Protein AF-A0A4D5RAY5-F1 (afdb_monomer)

pLDDT: mean 82.87, std 21.72, range [28.58, 97.75]

InterPro domains:
  IPR009071 High mobility group box domain [PF00505] (51-118)
  IPR009071 High mobility group box domain [PF00505] (156-219)
  IPR009071 High mobility group box domain [PS50118] (51-119)
  IPR009071 High mobility group box domain [PS50118] (156-220)
  IPR009071 High mobility group box domain [SM00398] (50-120)
  IPR009071 High mobility group box domain [SM00398] (155-221)
  IPR036910 High mobility group box domain superfamily [G3DSA:1.10.30.10] (45-153)
  IPR036910 High mobility group box domain superfamily [G3DSA:1.10.30.10] (154-234)
  IPR036910 High mobility group box domain superfamily [SSF47095] (46-131)
  IPR036910 High mobility group box domain superfamily [SSF47095] (142-233)
  IPR050342 High Mobility Group Box (HMGB) [PTHR48112] (46-145)

Radius of gyration: 29.14 Å; Cα contacts (8 Å, |Δi|>4): 117; chains: 1; bounding box: 87×64×69 Å

Organism: Ixodes scapularis (NCBI:txid6945)

Structure (mmCIF, N/CA/C/O backbone):
data_AF-A0A4D5RAY5-F1
#
_entry.id   AF-A0A4D5RAY5-F1
#
loop_
_atom_site.group_PDB
_atom_site.id
_atom_site.type_symbol
_atom_site.label_atom_id
_atom_site.label_alt_id
_atom_site.label_comp_id
_atom_site.label_asym_id
_atom_site.label_entity_id
_atom_site.label_seq_id
_atom_site.pdbx_PDB_ins_code
_atom_site.Cartn_x
_atom_site.Cartn_y
_atom_site.Cartn_z
_atom_site.occupancy
_atom_site.B_iso_or_equiv
_atom_site.auth_seq_id
_atom_site.auth_comp_id
_atom_site.auth_asym_id
_atom_site.auth_atom_id
_atom_site.pdbx_PDB_model_num
ATOM 1 N N . THR A 1 1 ? -55.628 39.304 -14.469 1.00 37.47 1 THR A N 1
ATOM 2 C CA . THR A 1 1 ? -54.483 39.919 -13.762 1.00 37.47 1 THR A CA 1
ATOM 3 C C . THR A 1 1 ? -53.664 38.794 -13.145 1.00 37.47 1 THR A C 1
ATOM 5 O O . THR A 1 1 ? -54.090 38.207 -12.173 1.00 37.47 1 THR A O 1
ATOM 8 N N . PHE A 1 2 ? -52.708 38.195 -13.851 1.00 29.94 2 PHE A N 1
ATOM 9 C CA . PHE A 1 2 ? -51.335 38.642 -14.134 1.00 29.94 2 PHE A CA 1
ATOM 10 C C . PHE A 1 2 ? -50.362 37.741 -13.349 1.00 29.94 2 PHE A C 1
ATOM 12 O O . PHE A 1 2 ? -50.456 37.687 -12.128 1.00 29.94 2 PHE A O 1
ATOM 19 N N . ARG A 1 3 ? -49.417 37.123 -14.081 1.00 30.86 3 ARG A N 1
ATOM 20 C CA . ARG A 1 3 ? -48.220 36.372 -13.629 1.00 30.86 3 ARG A CA 1
ATOM 21 C C . ARG A 1 3 ? -48.468 35.013 -12.939 1.00 30.86 3 ARG A C 1
ATOM 23 O O . ARG A 1 3 ? -49.422 34.857 -12.205 1.00 30.86 3 ARG A O 1
ATOM 30 N N . SER A 1 4 ? -47.663 33.967 -13.144 1.00 35.88 4 SER A N 1
ATOM 31 C CA . SER A 1 4 ? -46.266 33.909 -13.602 1.00 35.88 4 SER A CA 1
ATOM 32 C C . SER A 1 4 ? -45.887 32.528 -14.170 1.00 35.88 4 SER A C 1
ATOM 34 O O . SER A 1 4 ? -46.054 31.513 -13.503 1.00 35.88 4 SER A O 1
ATOM 36 N N . GLU A 1 5 ? -45.321 32.546 -15.378 1.00 34.22 5 GLU A N 1
ATOM 37 C CA . GLU A 1 5 ? -44.078 31.868 -15.791 1.00 34.22 5 GLU A CA 1
ATOM 38 C C . GLU A 1 5 ? -43.843 30.405 -15.366 1.00 34.22 5 GLU A C 1
ATOM 40 O O . GLU A 1 5 ? -43.299 30.103 -14.305 1.00 34.22 5 GLU A O 1
ATOM 45 N N . GLN A 1 6 ? -44.106 29.489 -16.305 1.00 37.34 6 GLN A N 1
ATOM 46 C CA . GLN A 1 6 ? -43.423 28.199 -16.360 1.00 37.34 6 GLN A CA 1
ATOM 47 C C . GLN A 1 6 ? -41.998 28.404 -16.889 1.00 37.34 6 GLN A C 1
ATOM 49 O O . GLN A 1 6 ? -41.805 28.809 -18.033 1.00 37.34 6 GLN A O 1
ATOM 54 N N . THR A 1 7 ? -40.992 28.089 -16.074 1.00 40.16 7 THR A N 1
ATOM 55 C CA . THR A 1 7 ? -39.600 27.963 -16.528 1.00 40.16 7 THR A CA 1
ATOM 56 C C . THR A 1 7 ? -39.099 26.547 -16.258 1.00 40.16 7 THR A C 1
ATOM 58 O O . THR A 1 7 ? -38.846 26.135 -15.127 1.00 40.16 7 THR A O 1
ATOM 61 N N . ALA A 1 8 ? -38.970 25.775 -17.337 1.00 35.16 8 ALA A N 1
ATOM 62 C CA . ALA A 1 8 ? -38.329 24.470 -17.342 1.00 35.16 8 ALA A CA 1
ATOM 63 C C . ALA A 1 8 ? -36.817 24.644 -17.119 1.00 35.16 8 ALA A C 1
ATOM 65 O O . ALA A 1 8 ? -36.106 25.210 -17.952 1.00 35.16 8 ALA A O 1
ATOM 66 N N . ARG A 1 9 ? -36.305 24.163 -15.980 1.00 33.84 9 ARG A N 1
ATOM 67 C CA . ARG A 1 9 ? -34.862 24.119 -15.702 1.00 33.84 9 ARG A CA 1
ATOM 68 C C . ARG A 1 9 ? -34.206 23.011 -16.523 1.00 33.84 9 ARG A C 1
ATOM 70 O O . ARG A 1 9 ? -34.253 21.838 -16.166 1.00 33.84 9 ARG A O 1
ATOM 77 N N . LEU A 1 10 ? -33.549 23.420 -17.604 1.00 34.91 10 LEU A N 1
ATOM 78 C CA . LEU A 1 10 ? -32.578 22.619 -18.342 1.00 34.91 10 LEU A CA 1
ATOM 79 C C . LEU A 1 10 ? -31.388 22.253 -17.442 1.00 34.91 10 LEU A C 1
ATOM 81 O O . LEU A 1 10 ? -30.729 23.106 -16.847 1.00 34.91 10 LEU A O 1
ATOM 85 N N . PHE A 1 11 ? -31.105 20.956 -17.384 1.00 32.78 11 PHE A N 1
ATOM 86 C CA . PHE A 1 11 ? -29.975 20.351 -16.691 1.00 32.78 11 PHE A CA 1
ATOM 87 C C . PHE A 1 11 ? -28.674 20.674 -17.452 1.00 32.78 11 PHE A C 1
ATOM 89 O O . PHE A 1 11 ? -28.285 19.957 -18.371 1.00 32.78 11 PHE A O 1
ATOM 96 N N . ARG A 1 12 ? -27.979 21.764 -17.100 1.00 34.75 12 ARG A N 1
ATOM 97 C CA . ARG A 1 12 ? -26.597 22.006 -17.556 1.00 34.75 12 ARG A CA 1
ATOM 98 C C . ARG A 1 12 ? -25.614 21.495 -16.507 1.00 34.75 12 ARG A C 1
AT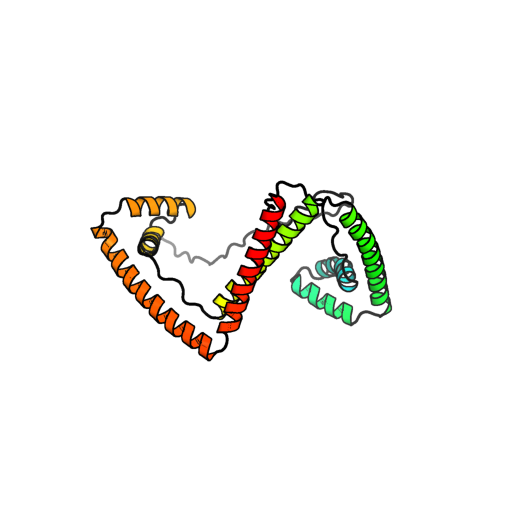OM 100 O O . ARG A 1 12 ? -25.434 22.105 -15.457 1.00 34.75 12 ARG A O 1
ATOM 107 N N . ARG A 1 13 ? -24.946 20.378 -16.809 1.00 33.72 13 ARG A N 1
ATOM 108 C CA . ARG A 1 13 ? -23.715 19.965 -16.123 1.00 33.72 13 ARG A CA 1
ATOM 109 C C . ARG A 1 13 ? -22.608 20.946 -16.513 1.00 33.72 13 ARG A C 1
ATOM 111 O O . ARG A 1 13 ? -22.088 20.882 -17.621 1.00 33.72 13 ARG A O 1
ATOM 118 N N . GLY A 1 14 ? -22.301 21.873 -15.610 1.00 29.45 14 GLY A N 1
ATOM 119 C CA . GLY A 1 14 ? -21.159 22.773 -15.717 1.00 29.45 14 GLY A CA 1
ATOM 120 C C . GLY A 1 14 ? -19.851 21.990 -15.641 1.00 29.45 14 GLY A C 1
ATOM 121 O O . GLY A 1 14 ? -19.573 21.292 -14.669 1.00 29.45 14 GLY A O 1
ATOM 122 N N . THR A 1 15 ? -19.085 22.092 -16.715 1.00 36.06 15 THR A N 1
ATOM 123 C CA . THR A 1 15 ? -17.718 21.621 -16.907 1.00 36.06 15 THR A CA 1
ATOM 124 C C . THR A 1 15 ? -16.755 22.333 -15.957 1.00 36.06 15 THR A C 1
ATOM 126 O O . THR A 1 15 ? -16.690 23.560 -15.957 1.00 36.06 15 THR A O 1
ATOM 129 N N . ASN A 1 16 ? -15.968 21.575 -15.187 1.00 35.66 16 ASN A N 1
ATOM 130 C CA . ASN A 1 16 ? -14.802 22.116 -14.485 1.00 35.66 16 ASN A CA 1
ATOM 131 C C . ASN A 1 16 ? -13.708 22.480 -15.510 1.00 35.66 16 ASN A C 1
ATOM 133 O O . ASN A 1 16 ? -13.334 21.612 -16.306 1.00 35.66 16 ASN A O 1
ATOM 137 N N . PRO A 1 17 ? -13.159 23.707 -15.493 1.00 37.50 17 PRO A N 1
ATOM 138 C CA . PRO A 1 17 ? -12.043 24.082 -16.348 1.00 37.50 17 PRO A CA 1
ATOM 139 C C . PRO A 1 17 ? -10.753 23.452 -15.808 1.00 37.50 17 PRO A C 1
ATOM 141 O O . PRO A 1 17 ? -10.221 23.856 -14.776 1.00 37.50 17 PRO A O 1
ATOM 144 N N . PHE A 1 18 ? -10.249 22.434 -16.505 1.00 32.62 18 PHE A N 1
ATOM 145 C CA . PHE A 1 18 ? -8.881 21.965 -16.311 1.00 32.62 18 PHE A CA 1
ATOM 146 C C . PHE A 1 18 ? -7.928 23.059 -16.793 1.00 32.62 18 PHE A C 1
ATOM 148 O O . PHE A 1 18 ? -7.834 23.340 -17.987 1.00 32.62 18 PHE A O 1
ATOM 155 N N . THR A 1 19 ? -7.230 23.675 -15.844 1.00 34.69 19 THR A N 1
ATOM 156 C CA . THR A 1 19 ? -6.107 24.577 -16.083 1.00 34.69 19 THR A CA 1
ATOM 157 C C . THR A 1 19 ? -5.106 23.927 -17.035 1.00 34.69 19 THR A C 1
ATOM 159 O O . THR A 1 19 ? -4.557 22.858 -16.761 1.00 34.69 19 THR A O 1
ATOM 162 N N . VAL A 1 20 ? -4.877 24.593 -18.161 1.00 32.53 20 VAL A N 1
ATOM 163 C CA . VAL A 1 20 ? -3.888 24.233 -19.173 1.00 32.53 20 VAL A CA 1
ATOM 164 C C . VAL A 1 20 ? -2.502 24.482 -18.579 1.00 32.53 20 VAL A C 1
ATOM 166 O O . VAL A 1 20 ? -2.100 25.624 -18.386 1.00 32.53 20 VAL A O 1
ATOM 169 N N . ILE A 1 21 ? -1.765 23.418 -18.255 1.00 33.34 21 ILE A N 1
ATOM 170 C CA . ILE A 1 21 ? -0.329 23.523 -17.983 1.00 33.34 21 ILE A CA 1
ATOM 171 C C . ILE A 1 21 ? 0.371 23.465 -19.338 1.00 33.34 21 ILE A C 1
ATOM 173 O O . ILE A 1 21 ? 0.578 22.396 -19.911 1.00 33.34 21 ILE A O 1
ATOM 177 N N . THR A 1 22 ? 0.709 24.634 -19.869 1.00 35.69 22 THR A N 1
ATOM 178 C CA . THR A 1 22 ? 1.640 24.772 -20.985 1.00 35.69 22 THR A CA 1
ATOM 179 C C . THR A 1 22 ? 3.042 24.417 -20.491 1.00 35.69 22 THR A C 1
ATOM 181 O O . THR A 1 22 ? 3.625 25.154 -19.698 1.00 35.69 22 THR A O 1
ATOM 184 N N . CYS A 1 23 ? 3.612 23.308 -20.957 1.00 28.97 23 CYS A N 1
ATOM 185 C CA . CYS A 1 23 ? 5.053 23.084 -20.851 1.00 28.97 23 CYS A CA 1
ATOM 186 C C . CYS A 1 23 ? 5.691 23.410 -22.200 1.00 28.97 23 CYS A C 1
ATOM 188 O O . CYS A 1 23 ? 5.768 22.561 -23.088 1.00 28.97 23 CYS A O 1
ATOM 190 N N . SER A 1 24 ? 6.122 24.667 -22.321 1.00 28.58 24 SER A N 1
ATOM 191 C CA . SER A 1 24 ? 7.185 25.066 -23.238 1.00 28.58 24 SER A CA 1
ATOM 192 C C . SER A 1 24 ? 8.466 24.338 -22.830 1.00 28.58 24 SER A C 1
ATOM 194 O O . SER A 1 24 ? 8.779 24.239 -21.641 1.00 28.58 24 SER A O 1
ATOM 196 N N . VAL A 1 25 ? 9.158 23.765 -23.808 1.00 36.56 25 VAL A N 1
ATOM 197 C CA . VAL A 1 25 ? 10.448 23.103 -23.620 1.00 36.56 25 VAL A CA 1
ATOM 198 C C . VAL A 1 25 ? 11.518 24.172 -23.771 1.00 36.56 25 VAL A C 1
ATOM 200 O O . VAL A 1 25 ? 11.577 24.805 -24.818 1.00 36.56 25 VAL A O 1
ATOM 203 N N . ASN A 1 26 ? 12.368 24.333 -22.760 1.00 29.92 26 ASN A N 1
ATOM 204 C CA . ASN A 1 26 ? 13.721 24.815 -22.983 1.00 29.92 26 ASN A CA 1
ATOM 205 C C . ASN A 1 26 ? 14.696 23.967 -22.166 1.00 29.92 26 ASN A C 1
ATOM 207 O O . ASN A 1 26 ? 14.467 23.692 -20.986 1.00 29.92 26 ASN A O 1
ATOM 211 N N . ASP A 1 27 ? 15.733 23.515 -22.863 1.00 41.75 27 ASP A N 1
ATOM 212 C CA . ASP A 1 27 ? 16.885 22.788 -22.353 1.00 41.75 27 ASP A CA 1
ATOM 213 C C . ASP A 1 27 ? 17.712 23.644 -21.381 1.00 41.75 27 ASP A C 1
ATOM 215 O O . ASP A 1 27 ? 17.745 24.869 -21.483 1.00 41.75 27 ASP A O 1
ATOM 219 N N . SER A 1 28 ? 18.452 22.958 -20.502 1.00 35.19 28 SER A N 1
ATOM 220 C CA . SER A 1 28 ? 19.398 23.482 -19.493 1.00 35.19 28 SER A CA 1
ATOM 221 C C . SER A 1 28 ? 18.803 23.815 -18.119 1.00 35.19 28 SER A C 1
ATOM 223 O O . SER A 1 28 ? 18.610 24.972 -17.769 1.00 35.19 28 SER A O 1
ATOM 225 N N . ALA A 1 29 ? 18.595 22.789 -17.287 1.00 29.69 29 ALA A N 1
ATOM 226 C CA . ALA A 1 29 ? 18.655 22.926 -15.827 1.00 29.69 29 ALA A CA 1
ATOM 227 C C . ALA A 1 29 ? 18.807 21.547 -15.170 1.00 29.69 29 ALA A C 1
ATOM 229 O O . ALA A 1 29 ? 17.840 20.814 -14.954 1.00 29.69 29 ALA A O 1
ATOM 230 N N . HIS A 1 30 ? 20.042 21.198 -14.820 1.00 43.09 30 HIS A N 1
ATOM 231 C CA . HIS A 1 30 ? 20.314 20.213 -13.784 1.00 43.09 30 HIS A CA 1
ATOM 232 C C . HIS A 1 30 ? 20.017 20.861 -12.425 1.00 43.09 30 HIS A C 1
ATOM 234 O O . HIS A 1 30 ? 20.943 21.233 -11.727 1.00 43.09 30 HIS A O 1
ATOM 240 N N . GLU A 1 31 ? 18.742 21.056 -12.075 1.00 38.47 31 GLU A N 1
ATOM 241 C CA . GLU A 1 31 ? 18.267 21.245 -10.696 1.00 38.47 31 GLU A CA 1
ATOM 242 C C . GLU A 1 31 ? 16.742 21.430 -10.670 1.00 38.47 31 GLU A C 1
ATOM 244 O O . GLU A 1 31 ? 16.157 22.104 -11.512 1.00 38.47 31 GLU A O 1
ATOM 249 N N . ASN A 1 32 ? 16.094 20.844 -9.661 1.00 40.75 32 ASN A N 1
ATOM 250 C CA . ASN A 1 32 ? 14.695 21.084 -9.281 1.00 40.75 32 ASN A CA 1
ATOM 251 C C . ASN A 1 32 ? 13.586 20.427 -10.126 1.00 40.75 32 ASN A C 1
ATOM 253 O O . ASN A 1 32 ? 12.543 21.018 -10.408 1.00 40.75 32 ASN A O 1
ATOM 257 N N . ALA A 1 33 ? 13.707 19.119 -10.370 1.00 34.84 33 ALA A N 1
ATOM 258 C CA . ALA A 1 33 ? 12.510 18.286 -10.492 1.00 34.84 33 ALA A CA 1
ATOM 259 C C . ALA A 1 33 ? 11.800 18.232 -9.125 1.00 34.84 33 ALA A C 1
ATOM 261 O O . ALA A 1 33 ? 12.337 17.667 -8.171 1.00 34.84 33 ALA A O 1
ATOM 262 N N . ARG A 1 34 ? 10.594 18.811 -9.020 1.00 32.91 34 ARG A N 1
ATOM 263 C CA . ARG A 1 34 ? 9.750 18.709 -7.814 1.00 32.91 34 ARG A CA 1
ATOM 264 C C . ARG A 1 34 ? 9.604 17.227 -7.435 1.00 32.91 34 ARG A C 1
ATOM 266 O O . ARG A 1 34 ? 9.061 16.464 -8.240 1.00 32.91 34 ARG A O 1
ATOM 273 N N . PRO A 1 35 ? 10.074 16.783 -6.255 1.00 34.72 35 PRO A N 1
ATOM 274 C CA . PRO A 1 35 ? 9.949 15.387 -5.881 1.00 34.72 35 PRO A CA 1
ATOM 275 C C . PRO A 1 35 ? 8.463 15.057 -5.738 1.00 34.72 35 PRO A C 1
ATOM 277 O O . PRO A 1 35 ? 7.743 15.679 -4.958 1.00 34.72 35 PRO A O 1
ATOM 280 N N . PHE A 1 36 ? 8.000 14.078 -6.514 1.00 31.00 36 PHE A N 1
ATOM 281 C CA . PHE A 1 36 ? 6.706 13.430 -6.326 1.00 31.00 36 PHE A CA 1
ATOM 282 C C . PHE A 1 36 ? 6.619 13.013 -4.864 1.00 31.00 36 PHE A C 1
ATOM 284 O O . PHE A 1 36 ? 7.381 12.128 -4.509 1.00 31.00 36 PHE A O 1
ATOM 291 N N . ALA A 1 37 ? 5.789 13.680 -4.049 1.00 37.12 37 ALA A N 1
ATOM 292 C CA . ALA A 1 37 ? 5.779 13.651 -2.581 1.00 37.12 37 ALA A CA 1
ATOM 293 C C . ALA A 1 37 ? 6.314 12.342 -1.964 1.00 37.12 37 ALA A C 1
ATOM 295 O O . ALA A 1 37 ? 5.566 11.464 -1.527 1.00 37.12 37 ALA A O 1
ATOM 296 N N . THR A 1 38 ? 7.639 12.199 -1.926 1.00 43.22 38 THR A N 1
ATOM 297 C CA . THR A 1 38 ? 8.308 11.108 -1.245 1.00 43.22 38 THR A CA 1
ATOM 298 C C . THR A 1 38 ? 8.340 11.579 0.181 1.00 43.22 38 THR A C 1
ATOM 300 O O . THR A 1 38 ? 9.123 12.457 0.532 1.00 43.22 38 THR A O 1
ATOM 303 N N . GLN A 1 39 ? 7.368 11.077 0.938 1.00 49.47 39 GLN A N 1
ATOM 304 C CA . GLN A 1 39 ? 7.240 11.188 2.380 1.00 49.47 39 GLN A CA 1
ATOM 305 C C . GLN A 1 39 ? 8.583 11.536 3.031 1.00 49.47 39 GLN A C 1
ATOM 307 O O . GLN A 1 39 ? 9.521 10.743 2.961 1.00 49.47 39 GLN A O 1
ATOM 312 N N . LYS A 1 40 ? 8.650 12.752 3.587 1.00 40.34 40 LYS A N 1
ATOM 313 C CA . LYS A 1 40 ? 9.820 13.330 4.249 1.00 40.34 40 LYS A CA 1
ATOM 314 C C . LYS A 1 40 ? 10.391 12.283 5.198 1.00 40.34 40 LYS A C 1
ATOM 316 O O . LYS A 1 40 ? 9.724 11.871 6.149 1.00 40.34 40 LYS A O 1
ATOM 321 N N . VAL A 1 41 ? 11.572 11.789 4.862 1.00 49.19 41 VAL A N 1
ATOM 322 C CA . VAL A 1 41 ? 12.282 10.827 5.684 1.00 49.19 41 VAL A CA 1
ATOM 323 C C . VAL A 1 41 ? 12.595 11.508 7.015 1.00 49.19 41 VAL A C 1
ATOM 325 O O . VAL A 1 41 ? 13.156 12.599 7.036 1.00 49.19 41 VAL A O 1
ATOM 328 N N . ARG A 1 42 ? 12.184 10.883 8.120 1.00 52.44 42 ARG A N 1
ATOM 329 C CA . ARG A 1 42 ? 12.554 11.283 9.483 1.00 52.44 42 ARG A CA 1
ATOM 330 C C . ARG A 1 42 ? 13.941 10.724 9.818 1.00 52.44 42 ARG A C 1
ATOM 332 O O . ARG A 1 42 ? 14.060 9.918 10.727 1.00 52.44 42 ARG A O 1
ATOM 339 N N . SER A 1 43 ? 14.955 11.065 9.031 1.00 58.78 43 SER A N 1
ATOM 340 C CA . SER A 1 43 ? 16.345 10.797 9.394 1.00 58.78 43 SER A CA 1
ATOM 341 C C . SER A 1 43 ? 17.043 12.137 9.502 1.00 58.78 43 SER A C 1
ATOM 343 O O . SER A 1 43 ? 17.079 12.887 8.528 1.00 58.78 43 SER A O 1
ATOM 345 N N . ASP A 1 44 ? 17.598 12.428 10.673 1.00 65.06 44 ASP A N 1
ATOM 346 C CA . ASP A 1 44 ? 18.346 13.666 10.923 1.00 65.06 44 ASP A CA 1
ATOM 347 C C . ASP A 1 44 ? 19.673 13.708 10.135 1.00 65.06 44 ASP A C 1
ATOM 349 O O . ASP A 1 44 ? 20.337 14.735 10.044 1.00 65.06 44 ASP A O 1
ATOM 353 N N . ILE A 1 45 ? 20.034 12.587 9.503 1.00 77.19 45 ILE A N 1
ATOM 354 C CA . ILE A 1 45 ? 21.209 12.419 8.653 1.00 77.19 45 ILE A CA 1
ATOM 355 C C . ILE A 1 45 ? 20.860 12.796 7.209 1.00 77.19 45 ILE A C 1
ATOM 357 O O . ILE A 1 45 ? 19.972 12.198 6.592 1.00 77.19 45 ILE A O 1
ATOM 361 N N . ALA A 1 46 ? 21.606 13.747 6.643 1.00 81.88 46 ALA A N 1
ATOM 362 C CA . ALA A 1 46 ? 21.529 14.076 5.225 1.00 81.88 46 ALA A CA 1
ATOM 363 C C . ALA A 1 46 ? 22.061 12.907 4.375 1.00 81.88 46 ALA A C 1
ATOM 365 O O . ALA A 1 46 ? 23.229 12.517 4.469 1.00 81.88 46 ALA A O 1
ATOM 366 N N . LEU A 1 47 ? 21.188 12.342 3.539 1.00 83.31 47 LEU A N 1
ATOM 367 C CA . LEU A 1 47 ? 21.519 11.227 2.655 1.00 83.31 47 LEU A CA 1
ATOM 368 C C . LEU A 1 47 ? 21.837 11.733 1.243 1.00 83.31 47 LEU A C 1
ATOM 370 O O . LEU A 1 47 ? 21.007 12.436 0.658 1.00 83.31 47 LEU A O 1
ATOM 374 N N . PRO A 1 48 ? 22.990 11.359 0.656 1.00 85.00 48 PRO A N 1
ATOM 375 C CA . PRO A 1 48 ? 23.294 11.708 -0.723 1.00 85.00 48 PRO A CA 1
ATOM 376 C C . PRO A 1 48 ? 22.317 10.999 -1.666 1.00 85.00 48 PRO A C 1
ATOM 378 O O . PRO A 1 48 ? 21.933 9.845 -1.435 1.00 85.00 48 PRO A O 1
ATOM 381 N N . SER A 1 49 ? 21.933 11.675 -2.750 1.00 86.38 49 SER A N 1
ATOM 382 C CA . SER A 1 49 ? 21.029 11.119 -3.756 1.00 86.38 49 SER A CA 1
ATOM 383 C C . SER A 1 49 ? 21.611 9.834 -4.349 1.00 86.38 49 SER A C 1
ATOM 385 O O . SER A 1 49 ? 22.726 9.808 -4.865 1.00 86.38 49 SER A O 1
ATOM 387 N N . ALA A 1 50 ? 20.853 8.742 -4.239 1.00 88.38 50 ALA A N 1
ATOM 388 C CA . ALA A 1 50 ? 21.246 7.468 -4.820 1.00 88.38 50 ALA A CA 1
ATOM 389 C C . ALA A 1 50 ? 21.097 7.511 -6.350 1.00 88.38 50 ALA A C 1
ATOM 391 O O . ALA A 1 50 ? 20.067 8.005 -6.836 1.00 88.38 50 ALA A O 1
ATOM 392 N N . PRO A 1 51 ? 22.061 6.955 -7.110 1.00 91.50 51 PRO A N 1
ATOM 393 C CA . PRO A 1 51 ? 21.943 6.870 -8.556 1.00 91.50 51 PRO A CA 1
ATOM 394 C C . PRO A 1 51 ? 20.723 6.018 -8.923 1.00 91.50 51 PRO A C 1
ATOM 396 O O . PRO A 1 51 ? 20.407 5.011 -8.274 1.00 91.50 51 PRO A O 1
ATOM 399 N N . LYS A 1 52 ? 19.991 6.438 -9.956 1.00 91.06 52 LYS A N 1
ATOM 400 C CA . LYS A 1 52 ? 18.781 5.743 -10.412 1.00 91.06 52 LYS A CA 1
ATOM 401 C C . LYS A 1 52 ? 19.154 4.695 -11.448 1.00 91.06 52 LYS A C 1
ATOM 403 O O . LYS A 1 52 ? 19.963 4.952 -12.328 1.00 91.06 52 LYS A O 1
ATOM 408 N N . ARG A 1 53 ? 18.498 3.534 -11.378 1.00 90.88 53 ARG A N 1
ATOM 409 C CA . ARG A 1 53 ? 18.643 2.502 -12.410 1.00 90.88 53 ARG A CA 1
ATOM 410 C C . ARG A 1 53 ? 18.275 3.083 -13.786 1.00 90.88 53 ARG A C 1
ATOM 412 O O . ARG A 1 53 ? 17.219 3.718 -13.881 1.00 90.88 53 ARG A O 1
ATOM 419 N N . PRO A 1 54 ? 19.097 2.863 -14.825 1.00 94.31 54 PRO A N 1
ATOM 420 C CA . PRO A 1 54 ? 18.823 3.375 -16.156 1.00 94.31 54 PRO A CA 1
ATOM 421 C C . PRO A 1 54 ? 17.631 2.645 -16.795 1.00 94.31 54 PRO A C 1
ATOM 423 O O . PRO A 1 54 ? 17.285 1.534 -16.379 1.00 94.31 54 PRO A O 1
ATOM 426 N N . PRO A 1 55 ? 16.972 3.262 -17.790 1.00 94.12 55 PRO A N 1
ATOM 427 C CA . PRO A 1 55 ? 15.841 2.648 -18.473 1.00 94.12 55 PRO A CA 1
ATOM 428 C C . PRO A 1 55 ? 16.307 1.492 -19.362 1.00 94.12 55 PRO A C 1
ATOM 430 O O . PRO A 1 55 ? 17.388 1.559 -19.944 1.00 94.12 55 PRO A O 1
ATOM 433 N N . SER A 1 56 ? 15.473 0.460 -19.505 1.00 95.19 56 SER A N 1
ATOM 434 C CA . SER A 1 56 ? 15.723 -0.619 -20.468 1.00 95.19 56 SER A CA 1
ATOM 435 C C . SER A 1 56 ? 15.539 -0.141 -21.913 1.00 95.19 56 SER A C 1
ATOM 437 O O . SER A 1 56 ? 14.880 0.875 -22.145 1.00 95.19 56 SER A O 1
ATOM 439 N N . GLY A 1 57 ? 16.046 -0.900 -22.892 1.00 94.38 57 GLY A N 1
ATOM 440 C CA . GLY A 1 57 ? 15.936 -0.569 -24.323 1.00 94.38 57 GLY A CA 1
ATOM 441 C C . GLY A 1 57 ? 14.510 -0.224 -24.770 1.00 94.38 57 GLY A C 1
ATOM 442 O O . GLY A 1 57 ? 14.282 0.816 -25.383 1.00 94.38 57 GLY A O 1
ATOM 443 N N . TYR A 1 58 ? 13.521 -1.014 -24.350 1.00 93.38 58 TYR A N 1
ATOM 444 C CA . TYR A 1 58 ? 12.109 -0.716 -24.610 1.00 93.38 58 TYR A CA 1
ATOM 445 C C . TYR A 1 58 ? 11.638 0.607 -23.979 1.00 93.38 58 TYR A C 1
ATOM 447 O O . TYR A 1 58 ? 10.934 1.389 -24.614 1.00 93.38 58 TYR A O 1
ATOM 455 N N . ILE A 1 59 ? 12.028 0.897 -22.732 1.00 94.88 59 ILE A N 1
ATOM 456 C CA . ILE A 1 59 ? 11.645 2.150 -22.062 1.00 94.88 59 ILE A CA 1
ATOM 457 C C . ILE A 1 59 ? 12.315 3.355 -22.737 1.00 94.88 59 ILE A C 1
ATOM 459 O O . ILE A 1 59 ? 11.712 4.423 -22.810 1.00 94.88 59 ILE A O 1
ATOM 463 N N . LEU A 1 60 ? 13.534 3.195 -23.256 1.00 94.88 60 LEU A N 1
ATOM 464 C CA . LEU A 1 60 ? 14.205 4.220 -24.056 1.00 94.88 60 LEU A CA 1
ATOM 465 C C . LEU A 1 60 ? 13.424 4.518 -25.337 1.00 94.88 60 LEU A C 1
ATOM 467 O O . LEU A 1 60 ? 13.089 5.674 -25.583 1.00 94.88 60 LEU A O 1
ATOM 471 N N . PHE A 1 61 ? 13.032 3.478 -26.074 1.00 94.81 61 PHE A N 1
ATOM 472 C CA . PHE A 1 61 ? 12.162 3.615 -27.241 1.00 94.81 61 PHE A CA 1
ATOM 473 C C . PHE A 1 61 ? 10.834 4.305 -26.898 1.00 94.81 61 PHE A C 1
ATOM 475 O O . PHE A 1 61 ? 10.408 5.224 -27.601 1.00 94.81 61 PHE A O 1
ATOM 482 N N . LEU A 1 62 ? 10.188 3.916 -25.791 1.00 94.50 62 LEU A N 1
ATOM 483 C CA . LEU A 1 62 ? 8.968 4.573 -25.321 1.00 94.50 62 LEU A CA 1
ATOM 484 C C . LEU A 1 62 ? 9.191 6.054 -25.024 1.00 94.50 62 LEU A C 1
ATOM 486 O O . LEU A 1 62 ? 8.358 6.874 -25.391 1.00 94.50 62 LEU A O 1
ATOM 490 N N . ASN A 1 63 ? 10.281 6.416 -24.352 1.00 92.94 63 ASN A N 1
ATOM 491 C CA . ASN A 1 63 ? 10.547 7.807 -23.992 1.00 92.94 63 ASN A CA 1
ATOM 492 C C . ASN A 1 63 ? 10.721 8.698 -25.230 1.00 92.94 63 ASN A C 1
ATOM 494 O O . ASN A 1 63 ? 10.202 9.819 -25.237 1.00 92.94 63 ASN A O 1
ATOM 498 N N . ASP A 1 64 ? 11.373 8.181 -26.271 1.00 92.50 64 ASP A N 1
ATOM 499 C CA . ASP A 1 64 ? 11.592 8.894 -27.531 1.00 92.50 64 ASP A CA 1
ATOM 500 C C . ASP A 1 64 ? 10.287 9.049 -28.326 1.00 92.50 64 ASP A C 1
ATOM 502 O O . ASP A 1 64 ? 9.952 10.128 -28.815 1.00 92.50 64 ASP A O 1
ATOM 506 N N . THR A 1 65 ? 9.507 7.971 -28.430 1.00 91.62 65 THR A N 1
ATOM 507 C CA . THR A 1 65 ? 8.346 7.907 -29.333 1.00 91.62 65 THR A CA 1
ATOM 508 C C . THR A 1 65 ? 7.041 8.387 -28.706 1.00 91.62 65 THR A C 1
ATOM 510 O O . THR A 1 65 ? 6.157 8.885 -29.411 1.00 91.62 65 THR A O 1
ATOM 513 N N . ARG A 1 66 ? 6.899 8.301 -27.379 1.00 91.50 66 ARG A N 1
ATOM 514 C CA . ARG A 1 66 ? 5.651 8.626 -26.672 1.00 91.50 66 ARG A CA 1
ATOM 515 C C . ARG A 1 66 ? 5.189 10.050 -26.912 1.00 91.50 66 ARG A C 1
ATOM 517 O O . ARG A 1 66 ? 4.002 10.254 -27.149 1.00 91.50 66 ARG A O 1
ATOM 524 N N . LYS A 1 67 ? 6.097 11.029 -26.879 1.00 90.62 67 LYS A N 1
ATOM 525 C CA . LYS A 1 67 ? 5.736 12.439 -27.107 1.00 90.62 67 LYS A CA 1
ATOM 526 C C . LYS A 1 67 ? 5.161 12.643 -28.510 1.00 90.62 67 LYS A C 1
ATOM 528 O O . LYS A 1 67 ? 4.169 13.349 -28.662 1.00 90.62 67 LYS A O 1
ATOM 533 N N . THR A 1 68 ? 5.741 11.988 -29.511 1.00 91.06 68 THR A N 1
ATOM 534 C CA . THR A 1 68 ? 5.286 12.059 -30.904 1.00 91.06 68 THR A CA 1
ATOM 535 C C . THR A 1 68 ? 3.914 11.413 -31.072 1.00 91.06 68 THR A C 1
ATOM 537 O O . THR A 1 68 ? 3.006 12.042 -31.608 1.00 91.06 68 THR A O 1
ATOM 540 N N . VAL A 1 69 ? 3.713 10.207 -30.531 1.00 88.75 69 VAL A N 1
ATOM 541 C CA . VAL A 1 69 ? 2.425 9.501 -30.647 1.00 88.75 69 VAL A CA 1
ATOM 542 C C . VAL A 1 69 ? 1.315 10.200 -29.859 1.00 88.75 69 VAL A C 1
ATOM 544 O O . VAL A 1 69 ? 0.179 10.233 -30.326 1.00 88.75 69 VAL A O 1
ATOM 547 N N . MET A 1 70 ? 1.628 10.821 -28.715 1.00 90.56 70 MET A N 1
ATOM 548 C CA . MET A 1 70 ? 0.669 11.646 -27.968 1.00 90.56 70 MET A CA 1
ATOM 549 C C . MET A 1 70 ? 0.259 12.907 -28.739 1.00 90.56 70 MET A C 1
ATOM 551 O O . MET A 1 70 ? -0.911 13.271 -28.707 1.00 90.56 70 MET A O 1
ATOM 555 N N . LYS A 1 71 ? 1.187 13.561 -29.453 1.00 90.81 71 LYS A N 1
ATOM 556 C CA . LYS A 1 71 ? 0.863 14.712 -30.317 1.00 90.81 71 LYS A CA 1
ATOM 557 C C . LYS A 1 71 ? 0.007 14.312 -31.517 1.00 90.81 71 LYS A C 1
ATOM 559 O O . LYS A 1 71 ? -0.879 15.062 -31.899 1.00 90.81 71 LYS A O 1
ATOM 564 N N . GLN A 1 72 ? 0.268 13.140 -32.094 1.00 89.69 72 GLN A N 1
ATOM 565 C CA . GLN A 1 72 ? -0.515 12.598 -33.209 1.00 89.69 72 GLN A CA 1
ATOM 566 C C . GLN A 1 72 ? -1.907 12.130 -32.772 1.00 89.69 72 GLN A C 1
ATOM 568 O O . GLN A 1 72 ? -2.838 12.152 -33.567 1.00 89.69 72 GLN A O 1
ATOM 573 N N . ASN A 1 73 ? -2.056 11.727 -31.509 1.00 86.62 73 ASN A N 1
ATOM 574 C CA . ASN A 1 73 ? -3.304 11.207 -30.964 1.00 86.62 73 ASN A CA 1
ATOM 575 C C . ASN A 1 73 ? -3.689 11.936 -29.665 1.00 86.62 73 ASN A C 1
ATOM 577 O O . ASN A 1 73 ? -3.701 11.315 -28.598 1.00 86.62 73 ASN A O 1
ATOM 581 N N . PRO A 1 74 ? -4.023 13.240 -29.724 1.00 89.56 74 PRO A N 1
ATOM 582 C CA . PRO A 1 74 ? -4.331 14.025 -28.528 1.00 89.56 74 PRO A CA 1
ATOM 583 C C . PRO A 1 74 ? -5.628 13.578 -27.832 1.00 89.56 74 PRO A C 1
ATOM 585 O O . PRO A 1 74 ? -5.821 13.868 -26.655 1.00 89.56 74 PRO A O 1
ATOM 588 N N . ALA A 1 75 ? -6.505 12.858 -28.540 1.00 91.69 75 ALA A N 1
ATOM 589 C CA . ALA A 1 75 ? -7.749 12.310 -28.000 1.00 91.69 75 ALA A CA 1
ATOM 590 C C . ALA A 1 75 ? -7.558 10.997 -27.216 1.00 91.69 75 ALA A C 1
ATOM 592 O O . ALA A 1 75 ? -8.415 10.641 -26.405 1.00 91.69 75 ALA A O 1
ATOM 593 N N . LEU A 1 76 ? -6.458 10.267 -27.448 1.00 88.44 76 LEU A N 1
ATOM 594 C CA . LEU A 1 76 ? -6.222 8.973 -26.807 1.00 88.44 76 LEU A CA 1
ATOM 595 C C . LEU A 1 76 ? -5.707 9.142 -25.383 1.00 88.44 76 LEU A C 1
ATOM 597 O O . LEU A 1 76 ? -4.912 10.032 -25.064 1.00 88.44 76 LEU A O 1
ATOM 601 N N . LYS A 1 77 ? -6.101 8.213 -24.510 1.00 93.44 77 LYS A N 1
ATOM 602 C CA . LYS A 1 77 ? -5.574 8.195 -23.145 1.00 93.44 77 LYS A CA 1
ATOM 603 C C . LYS A 1 77 ? -4.100 7.776 -23.170 1.00 93.44 77 LYS A C 1
ATOM 605 O O . LYS A 1 77 ? -3.730 6.873 -23.923 1.00 93.44 77 LYS A O 1
ATOM 610 N N . PRO A 1 78 ? -3.243 8.310 -22.278 1.00 91.12 78 PRO A N 1
ATOM 611 C CA . PRO A 1 78 ? -1.837 7.907 -22.208 1.00 91.12 78 PRO A CA 1
ATOM 612 C C . PRO A 1 78 ? -1.623 6.394 -22.035 1.00 91.12 78 PRO A C 1
ATOM 614 O O . PRO A 1 78 ? -0.590 5.877 -22.447 1.00 91.12 78 PRO A O 1
ATOM 617 N N . THR A 1 79 ? -2.582 5.682 -21.435 1.00 93.44 79 THR A N 1
ATOM 618 C CA . THR A 1 79 ? -2.568 4.217 -21.304 1.00 93.44 79 THR A CA 1
ATOM 619 C C . THR A 1 79 ? -2.722 3.499 -22.642 1.00 93.44 79 THR A C 1
ATOM 621 O O . THR A 1 79 ? -2.084 2.475 -22.850 1.00 93.44 79 THR A O 1
ATOM 624 N N . GLU A 1 80 ? -3.545 4.024 -23.548 1.00 93.81 80 GLU A N 1
ATOM 625 C CA . GLU A 1 80 ? -3.755 3.466 -24.890 1.00 93.81 80 GLU A CA 1
ATOM 626 C C . GLU A 1 80 ? -2.549 3.757 -25.783 1.00 93.81 80 GLU A C 1
ATOM 628 O O . GLU A 1 80 ? -2.080 2.872 -26.488 1.00 93.81 80 GLU A O 1
ATOM 633 N N . VAL A 1 81 ? -1.959 4.950 -25.659 1.00 92.88 81 VAL A N 1
ATOM 634 C CA . VAL A 1 81 ? -0.713 5.301 -26.359 1.00 92.88 81 VAL A CA 1
ATOM 635 C C . VAL A 1 81 ? 0.434 4.354 -25.993 1.00 92.88 81 VAL A C 1
ATOM 637 O O . VAL A 1 81 ? 1.194 3.937 -26.859 1.00 92.88 81 VAL A O 1
ATOM 640 N N . VAL A 1 82 ? 0.574 3.975 -24.720 1.00 93.50 82 VAL A N 1
ATOM 641 C CA . VAL A 1 82 ? 1.616 3.011 -24.322 1.00 93.50 82 VAL A CA 1
ATOM 642 C C . VAL A 1 82 ? 1.335 1.613 -24.885 1.00 93.50 82 VAL A C 1
ATOM 644 O O . VAL A 1 82 ? 2.282 0.925 -25.255 1.00 93.50 82 VAL A O 1
ATOM 647 N N . LYS A 1 83 ? 0.065 1.197 -25.000 1.00 93.38 83 LYS A N 1
ATOM 648 C CA . LYS A 1 83 ? -0.299 -0.090 -25.620 1.00 93.38 83 LYS A CA 1
ATOM 649 C C . LYS A 1 83 ? 0.072 -0.132 -27.103 1.00 93.38 83 LYS A C 1
ATOM 651 O O . LYS A 1 83 ? 0.752 -1.060 -27.522 1.00 93.38 83 LYS A O 1
ATOM 656 N N . THR A 1 84 ? -0.279 0.904 -27.863 1.00 91.62 84 THR A N 1
ATOM 657 C CA . THR A 1 84 ? 0.064 0.971 -29.295 1.00 91.62 84 THR A CA 1
ATOM 658 C C . THR A 1 84 ? 1.575 1.032 -29.519 1.00 91.62 84 THR A C 1
ATOM 660 O O . THR A 1 84 ? 2.092 0.460 -30.473 1.00 91.62 84 THR A O 1
ATOM 663 N N . LEU A 1 85 ? 2.324 1.682 -28.624 1.00 93.69 85 LEU A N 1
ATOM 664 C CA . LEU A 1 85 ? 3.786 1.670 -28.676 1.00 93.69 85 LEU A CA 1
ATOM 665 C C . LEU A 1 85 ? 4.393 0.304 -28.335 1.00 93.69 85 LEU A C 1
ATOM 667 O O . LEU A 1 85 ? 5.422 -0.048 -28.906 1.00 93.69 85 LEU A O 1
ATOM 671 N N . ALA A 1 86 ? 3.773 -0.463 -27.436 1.00 94.56 86 ALA A N 1
ATOM 672 C CA . ALA A 1 86 ? 4.199 -1.830 -27.142 1.00 94.56 86 ALA A CA 1
ATOM 673 C C . ALA A 1 86 ? 4.054 -2.731 -28.378 1.00 94.56 86 ALA A C 1
ATOM 675 O O . ALA A 1 86 ? 4.974 -3.470 -28.719 1.00 94.56 86 ALA A O 1
ATOM 676 N N . GLU A 1 87 ? 2.934 -2.615 -29.094 1.00 94.00 87 GLU A N 1
ATOM 677 C CA . GLU A 1 87 ? 2.702 -3.318 -30.363 1.00 94.00 87 GLU A CA 1
ATOM 678 C C . GLU A 1 87 ? 3.729 -2.905 -31.425 1.00 94.00 87 GLU A C 1
ATOM 680 O O . GLU A 1 87 ? 4.363 -3.765 -32.039 1.00 94.00 87 GLU A O 1
ATOM 685 N N . LYS A 1 88 ? 3.984 -1.596 -31.566 1.00 92.44 88 LYS A N 1
ATOM 686 C CA . LYS A 1 88 ? 5.023 -1.069 -32.466 1.00 92.44 88 LYS A CA 1
ATOM 687 C C . LYS A 1 88 ? 6.417 -1.587 -32.124 1.00 92.44 88 LYS A C 1
ATOM 689 O O . LYS A 1 88 ? 7.182 -1.879 -33.032 1.00 92.44 88 LYS A O 1
ATOM 694 N N . TRP A 1 89 ? 6.754 -1.718 -30.842 1.00 94.88 89 TRP A N 1
ATOM 695 C CA . TRP A 1 89 ? 8.027 -2.304 -30.420 1.00 94.88 89 TRP A CA 1
ATOM 696 C C . TRP A 1 89 ? 8.121 -3.790 -30.773 1.00 94.88 89 TRP A C 1
ATOM 698 O O . TRP A 1 89 ? 9.163 -4.242 -31.239 1.00 94.88 89 TRP A O 1
ATOM 708 N N . ASN A 1 90 ? 7.038 -4.553 -30.605 1.00 93.75 90 ASN A N 1
ATOM 709 C CA . ASN A 1 90 ? 7.018 -5.969 -30.974 1.00 93.75 90 ASN A CA 1
ATOM 710 C C . ASN A 1 90 ? 7.239 -6.155 -32.482 1.00 93.75 90 ASN A C 1
ATOM 712 O O . ASN A 1 90 ? 8.046 -7.003 -32.866 1.00 93.75 90 ASN A O 1
ATOM 716 N N . MET A 1 91 ? 6.613 -5.307 -33.303 1.00 93.31 91 MET A N 1
ATOM 717 C CA . MET A 1 91 ? 6.762 -5.287 -34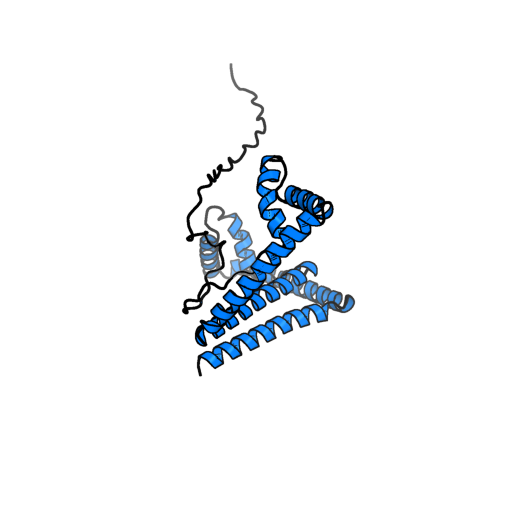.764 1.00 93.31 91 MET A CA 1
ATOM 718 C C . MET A 1 91 ? 8.047 -4.604 -35.257 1.00 93.31 91 MET A C 1
ATOM 720 O O . MET A 1 91 ? 8.340 -4.671 -36.444 1.00 93.31 91 MET A O 1
ATOM 724 N N . ALA A 1 92 ? 8.807 -3.936 -34.384 1.00 92.44 92 ALA A N 1
ATOM 725 C CA . ALA A 1 92 ? 9.997 -3.200 -34.794 1.00 92.44 92 ALA A CA 1
ATOM 726 C C . ALA A 1 92 ? 11.114 -4.131 -35.284 1.00 92.44 92 ALA A C 1
ATOM 728 O O . ALA A 1 92 ? 11.335 -5.214 -34.722 1.00 92.44 92 ALA A O 1
ATOM 729 N N . ASP A 1 93 ? 11.865 -3.637 -36.268 1.00 93.62 93 ASP A N 1
ATOM 730 C CA . ASP A 1 93 ? 13.019 -4.317 -36.846 1.00 93.62 93 ASP A CA 1
ATOM 731 C C . ASP A 1 93 ? 14.094 -4.604 -35.799 1.00 93.62 93 ASP A C 1
ATOM 733 O O . ASP A 1 93 ? 14.329 -3.821 -34.865 1.00 93.62 93 ASP A O 1
ATOM 737 N N . GLU A 1 94 ? 14.836 -5.690 -36.012 1.00 92.88 94 GLU A N 1
ATOM 738 C CA . GLU A 1 94 ? 15.972 -6.049 -35.164 1.00 92.88 94 GLU A CA 1
ATOM 739 C C . GLU A 1 94 ? 17.009 -4.931 -35.058 1.00 92.88 94 GLU A C 1
ATOM 741 O O . GLU A 1 94 ? 17.627 -4.773 -34.012 1.00 92.88 94 GLU A O 1
ATOM 746 N N . ILE A 1 95 ? 17.190 -4.128 -36.109 1.00 94.12 95 ILE A N 1
ATOM 747 C CA . ILE A 1 95 ? 18.145 -3.012 -36.118 1.00 94.12 95 ILE A CA 1
ATOM 748 C C . ILE A 1 95 ? 17.750 -1.965 -35.071 1.00 94.12 95 ILE A C 1
ATOM 750 O O . ILE A 1 95 ? 18.584 -1.498 -34.292 1.00 94.12 95 ILE A O 1
ATOM 754 N N . THR A 1 96 ? 16.458 -1.631 -35.008 1.00 91.44 96 THR A N 1
ATOM 755 C CA . THR A 1 96 ? 15.940 -0.656 -34.046 1.00 91.44 96 THR A CA 1
ATOM 756 C C . THR A 1 96 ? 16.022 -1.225 -32.633 1.00 91.44 96 THR A C 1
ATOM 758 O O . THR A 1 96 ? 16.466 -0.529 -31.718 1.00 91.44 96 THR A O 1
ATOM 761 N N . LYS A 1 97 ? 15.691 -2.508 -32.449 1.00 93.88 97 LYS A N 1
ATOM 762 C CA . LYS A 1 97 ? 15.830 -3.187 -31.154 1.00 93.88 97 LYS A CA 1
ATOM 763 C C . LYS A 1 97 ? 17.284 -3.201 -30.670 1.00 93.88 97 LYS A C 1
ATOM 765 O O . LYS A 1 97 ? 17.557 -2.702 -29.577 1.00 93.88 97 LYS A O 1
ATOM 770 N N . LYS A 1 98 ? 18.225 -3.626 -31.520 1.00 95.69 98 LYS A N 1
ATOM 771 C CA . LYS A 1 98 ? 19.671 -3.670 -31.231 1.00 95.69 98 LYS A CA 1
ATOM 772 C C . LYS A 1 98 ? 20.238 -2.295 -30.870 1.00 95.69 98 LYS A C 1
ATOM 774 O O . LYS A 1 98 ? 21.037 -2.192 -29.935 1.00 95.69 98 LYS A O 1
ATOM 779 N N . LYS A 1 99 ? 19.797 -1.222 -31.544 1.00 95.69 99 LYS A N 1
ATOM 780 C CA . LYS A 1 99 ? 20.176 0.163 -31.202 1.00 95.69 99 LYS A CA 1
ATOM 781 C C . LYS A 1 99 ? 19.837 0.486 -29.744 1.00 95.69 99 LYS A C 1
ATOM 783 O O . LYS A 1 99 ? 20.694 0.944 -28.990 1.00 95.69 99 LYS A O 1
ATOM 788 N N . TYR A 1 100 ? 18.594 0.243 -29.337 1.00 95.88 100 TYR A N 1
ATOM 789 C CA . TYR A 1 100 ? 18.135 0.557 -27.983 1.00 95.88 100 TYR A CA 1
ATOM 790 C C . TYR A 1 100 ? 18.689 -0.392 -26.915 1.00 95.88 100 TYR A C 1
ATOM 792 O O . TYR A 1 100 ? 18.914 0.037 -25.784 1.00 95.88 100 TYR A O 1
ATOM 800 N N . GLU A 1 101 ? 18.944 -1.652 -27.256 1.00 95.44 101 GLU A N 1
ATOM 801 C CA . GLU A 1 101 ? 19.637 -2.605 -26.383 1.00 95.44 101 GLU A CA 1
ATOM 802 C C . GLU A 1 101 ? 21.074 -2.169 -26.101 1.00 95.44 101 GLU A C 1
ATOM 804 O O . GLU A 1 101 ? 21.488 -2.141 -24.942 1.00 95.44 101 GLU A O 1
ATOM 809 N N . THR A 1 102 ? 21.803 -1.740 -27.134 1.00 96.38 102 THR A N 1
ATOM 810 C CA . THR A 1 102 ? 23.178 -1.236 -26.996 1.00 96.38 102 THR A CA 1
ATOM 811 C C . THR A 1 102 ? 23.212 0.006 -26.107 1.00 96.38 102 THR A C 1
ATOM 813 O O . THR A 1 102 ? 23.929 0.021 -25.107 1.00 96.38 102 THR A O 1
ATOM 816 N N . LEU A 1 103 ? 22.336 0.985 -26.368 1.00 95.25 103 LEU A N 1
ATOM 817 C CA . LEU A 1 103 ? 22.190 2.183 -25.529 1.00 95.25 103 LEU A CA 1
ATOM 818 C C . LEU A 1 103 ? 21.802 1.853 -24.079 1.00 95.25 103 LEU A C 1
ATOM 820 O O . LEU A 1 103 ? 22.221 2.527 -23.138 1.00 95.25 103 LEU A O 1
ATOM 824 N N . SER A 1 104 ? 20.958 0.839 -23.876 1.00 96.19 104 SER A N 1
ATOM 825 C CA . SER A 1 104 ? 20.571 0.385 -22.540 1.00 96.19 104 SER A CA 1
ATOM 826 C C . SER A 1 104 ? 21.744 -0.252 -21.800 1.00 96.19 104 SER A C 1
ATOM 828 O O . SER A 1 104 ? 21.874 -0.039 -20.594 1.00 96.19 104 SER A O 1
ATOM 830 N N . ARG A 1 105 ? 22.577 -1.030 -22.500 1.00 96.25 105 ARG A N 1
ATOM 831 C CA . ARG A 1 105 ? 23.768 -1.674 -21.940 1.00 96.25 105 ARG A CA 1
ATOM 832 C C . ARG A 1 105 ? 24.804 -0.636 -21.519 1.00 96.25 105 ARG A C 1
ATOM 834 O O . ARG A 1 105 ? 25.205 -0.642 -20.361 1.00 96.25 105 ARG A O 1
ATOM 841 N N . GLU A 1 106 ? 25.131 0.312 -22.392 1.00 96.25 106 GLU A N 1
ATOM 842 C CA . GLU A 1 106 ? 26.066 1.407 -22.088 1.00 96.25 106 GLU A CA 1
ATOM 843 C C . GLU A 1 106 ? 25.621 2.212 -20.859 1.00 96.25 106 GLU A C 1
ATOM 845 O O . GLU A 1 106 ? 26.401 2.462 -19.938 1.00 96.25 106 GLU A O 1
ATOM 850 N N . ARG A 1 107 ? 24.329 2.563 -20.784 1.00 96.12 107 ARG A N 1
ATOM 851 C CA . ARG A 1 107 ? 23.779 3.258 -19.610 1.00 96.12 107 ARG A CA 1
ATOM 852 C C . ARG A 1 107 ? 23.842 2.407 -18.342 1.00 96.12 107 ARG A C 1
ATOM 854 O O . ARG A 1 107 ? 24.059 2.955 -17.264 1.00 96.12 107 ARG A O 1
ATOM 861 N N . MET A 1 108 ? 23.641 1.093 -18.447 1.00 95.62 108 MET A N 1
ATOM 862 C CA . MET A 1 108 ? 23.747 0.163 -17.318 1.00 95.62 108 MET A CA 1
ATOM 863 C C . MET A 1 108 ? 25.183 0.047 -16.803 1.00 95.62 108 MET A C 1
ATOM 865 O O . MET A 1 108 ? 25.387 0.041 -15.590 1.00 95.62 108 MET A O 1
ATOM 869 N N . GLU A 1 109 ? 26.168 0.015 -17.697 1.00 95.88 109 GLU A N 1
ATOM 870 C CA . GLU A 1 109 ? 27.590 0.016 -17.342 1.00 95.88 109 GLU A CA 1
ATOM 871 C C . GLU A 1 109 ? 28.003 1.329 -16.666 1.00 95.88 109 GLU A C 1
ATOM 873 O O . GLU A 1 109 ? 28.650 1.307 -15.617 1.00 95.88 109 GLU A O 1
ATOM 878 N N . ALA A 1 110 ? 27.570 2.477 -17.202 1.00 95.81 110 ALA A N 1
ATOM 879 C CA . ALA A 1 110 ? 27.795 3.779 -16.572 1.00 95.81 110 ALA A CA 1
ATOM 880 C C . ALA A 1 110 ? 27.172 3.844 -15.165 1.00 95.81 110 ALA A C 1
ATOM 882 O O . ALA A 1 110 ? 27.822 4.264 -14.208 1.00 95.81 110 ALA A O 1
ATOM 883 N N . PHE A 1 111 ? 25.940 3.348 -15.020 1.00 95.88 111 PHE A N 1
ATOM 884 C CA . PHE A 1 111 ? 25.262 3.250 -13.729 1.00 95.88 111 PHE A CA 1
ATOM 885 C C . PHE A 1 111 ? 25.976 2.311 -12.750 1.00 95.88 111 PHE A C 1
ATOM 887 O O . PHE A 1 111 ? 25.998 2.595 -11.555 1.00 95.88 111 PHE A O 1
ATOM 894 N N . ALA A 1 112 ? 26.549 1.198 -13.215 1.00 96.00 112 ALA A N 1
ATOM 895 C CA . ALA A 1 112 ? 27.300 0.286 -12.355 1.00 96.00 112 ALA A CA 1
ATOM 896 C C . ALA A 1 112 ? 28.511 0.995 -11.730 1.00 96.00 112 ALA A C 1
ATOM 898 O O . ALA A 1 112 ? 28.644 0.993 -10.505 1.00 96.00 112 ALA A O 1
ATOM 899 N N . LYS A 1 113 ? 29.296 1.708 -12.550 1.00 95.62 113 LYS A N 1
ATOM 900 C CA . LYS A 1 113 ? 30.434 2.523 -12.090 1.00 95.62 113 LYS A CA 1
ATOM 901 C C . LYS A 1 113 ? 29.994 3.619 -11.111 1.00 95.62 113 LYS A C 1
ATOM 903 O O . LYS A 1 113 ? 30.589 3.785 -10.048 1.00 95.62 113 LYS A O 1
ATOM 908 N N . GLU A 1 114 ? 28.915 4.340 -11.427 1.00 95.25 114 GLU A N 1
ATOM 909 C CA . GLU A 1 114 ? 28.366 5.388 -10.553 1.00 95.25 114 GLU A CA 1
ATOM 910 C C . GLU A 1 114 ? 27.862 4.819 -9.218 1.00 95.25 114 GLU A C 1
ATOM 912 O O . GLU A 1 114 ? 28.075 5.405 -8.155 1.00 95.25 114 GLU A O 1
ATOM 917 N N . LYS A 1 115 ? 27.211 3.654 -9.248 1.00 94.25 115 LYS A N 1
ATOM 918 C CA . LYS A 1 115 ? 26.705 2.975 -8.056 1.00 94.25 115 LYS A CA 1
ATOM 919 C C . LYS A 1 115 ? 27.840 2.510 -7.151 1.00 94.25 115 LYS A C 1
ATOM 921 O O . LYS A 1 115 ? 27.719 2.664 -5.938 1.00 94.25 115 LYS A O 1
ATOM 926 N N . GLU A 1 116 ? 28.916 1.967 -7.710 1.00 94.50 116 GLU A N 1
ATOM 927 C CA . GLU A 1 116 ? 30.106 1.583 -6.947 1.00 94.50 116 GLU A CA 1
ATOM 928 C C . GLU A 1 116 ? 30.729 2.804 -6.266 1.00 94.50 116 GLU A C 1
ATOM 930 O O . GLU A 1 116 ? 30.874 2.815 -5.040 1.00 94.50 116 GLU A O 1
ATOM 935 N N . ALA A 1 117 ? 30.962 3.881 -7.025 1.00 94.31 117 ALA A N 1
ATOM 936 C CA . ALA A 1 117 ? 31.451 5.149 -6.486 1.00 94.31 117 ALA A CA 1
ATOM 937 C C . ALA A 1 117 ? 30.530 5.703 -5.381 1.00 94.31 117 ALA A C 1
ATOM 939 O O . ALA A 1 117 ? 31.001 6.137 -4.327 1.00 94.31 117 ALA A O 1
ATOM 940 N N . TYR A 1 118 ? 29.209 5.627 -5.573 1.00 93.50 118 TYR A N 1
ATOM 941 C CA . TYR A 1 118 ? 28.221 6.014 -4.567 1.00 93.50 118 TYR A CA 1
ATOM 942 C C . TYR A 1 118 ? 28.348 5.177 -3.290 1.00 93.50 118 TYR A C 1
ATOM 944 O O . TYR A 1 118 ? 28.400 5.737 -2.197 1.00 93.50 118 TYR A O 1
ATOM 952 N N . THR A 1 119 ? 28.434 3.849 -3.404 1.00 91.31 119 THR A N 1
ATOM 953 C CA . THR A 1 119 ? 28.542 2.960 -2.236 1.00 91.31 119 THR A CA 1
ATOM 954 C C . THR A 1 119 ? 29.845 3.130 -1.461 1.00 91.31 119 THR A C 1
ATOM 956 O O . THR A 1 119 ? 29.834 2.996 -0.232 1.00 91.31 119 THR A O 1
ATOM 959 N N . SER A 1 120 ? 30.936 3.463 -2.153 1.00 91.94 120 SER A N 1
ATOM 960 C CA . SER A 1 120 ? 32.238 3.750 -1.547 1.00 91.94 120 SER A CA 1
ATOM 961 C C . SER A 1 120 ? 32.266 5.112 -0.851 1.00 91.94 120 SER A C 1
ATOM 963 O O . SER A 1 120 ? 32.893 5.240 0.194 1.00 91.94 120 SER A O 1
ATOM 965 N N . ARG A 1 121 ? 31.533 6.110 -1.367 1.00 93.19 121 ARG A N 1
ATOM 966 C CA . ARG A 1 121 ? 31.423 7.451 -0.764 1.00 93.19 121 ARG A CA 1
ATOM 967 C C . ARG A 1 121 ? 30.595 7.485 0.529 1.00 93.19 121 ARG A C 1
ATOM 969 O O . ARG A 1 121 ? 30.750 8.405 1.324 1.00 93.19 121 ARG A O 1
ATOM 976 N N . LEU A 1 122 ? 29.682 6.533 0.725 1.00 92.00 122 LEU A N 1
ATOM 977 C CA . LEU A 1 122 ? 28.774 6.527 1.875 1.00 92.00 122 LEU A CA 1
ATOM 978 C C . LEU A 1 122 ? 29.502 6.253 3.197 1.00 92.00 122 LEU A C 1
ATOM 980 O O . LEU A 1 122 ? 30.206 5.247 3.331 1.00 92.00 122 LEU A O 1
ATOM 984 N N . THR A 1 123 ? 29.213 7.071 4.210 1.00 92.69 123 THR A N 1
ATOM 985 C CA . THR A 1 123 ? 29.663 6.811 5.583 1.00 92.69 123 THR A CA 1
ATOM 986 C C . THR A 1 123 ? 28.921 5.608 6.185 1.00 92.69 123 THR A C 1
ATOM 988 O O . THR A 1 123 ? 27.802 5.299 5.759 1.00 92.69 123 THR A O 1
ATOM 991 N N . PRO A 1 124 ? 29.489 4.922 7.196 1.00 90.75 124 PRO A N 1
ATOM 992 C CA . PRO A 1 124 ? 28.792 3.846 7.904 1.00 90.75 124 PRO A CA 1
ATOM 993 C C . PRO A 1 124 ? 27.411 4.277 8.423 1.00 90.75 124 PRO A C 1
ATOM 995 O O . PRO A 1 124 ? 26.419 3.600 8.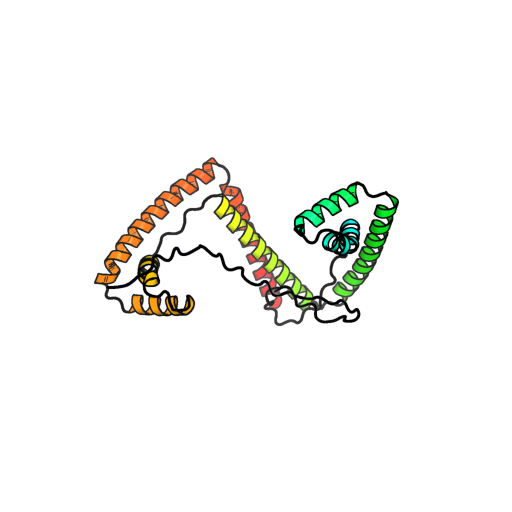165 1.00 90.75 124 PRO A O 1
ATOM 998 N N . GLN A 1 125 ? 27.324 5.472 9.014 1.00 88.88 125 GLN A N 1
ATOM 999 C CA . GLN A 1 125 ? 26.075 6.047 9.517 1.00 88.88 125 GLN A CA 1
ATOM 1000 C C . GLN A 1 125 ? 25.029 6.263 8.403 1.00 88.88 125 GLN A C 1
ATOM 1002 O O . GLN A 1 125 ? 23.843 5.989 8.584 1.00 88.88 125 GLN A O 1
ATOM 1007 N N . GLN A 1 126 ? 25.451 6.709 7.213 1.00 90.25 126 GLN A N 1
ATOM 1008 C CA . GLN A 1 126 ? 24.551 6.848 6.062 1.00 90.25 126 GLN A CA 1
ATOM 1009 C C . GLN A 1 126 ? 24.093 5.487 5.521 1.00 90.25 126 GLN A C 1
ATOM 1011 O O . GLN A 1 126 ? 22.936 5.349 5.119 1.00 90.25 126 GLN A O 1
ATOM 1016 N N . LYS A 1 127 ? 24.967 4.469 5.516 1.00 90.75 127 LYS A N 1
ATOM 1017 C CA . LYS A 1 127 ? 24.602 3.094 5.120 1.00 90.75 127 LYS A CA 1
ATOM 1018 C C . LYS A 1 127 ? 23.542 2.514 6.057 1.00 90.75 127 LYS A C 1
ATOM 1020 O O . LYS A 1 127 ? 22.588 1.898 5.584 1.00 90.75 127 LYS A O 1
ATOM 1025 N N . GLU A 1 128 ? 23.671 2.754 7.356 1.00 88.88 128 GLU A N 1
ATOM 1026 C CA . GLU A 1 128 ? 22.699 2.325 8.364 1.00 88.88 128 GLU A CA 1
ATOM 1027 C C . GLU A 1 128 ? 21.363 3.057 8.229 1.00 88.88 128 GLU A C 1
ATOM 1029 O O . GLU A 1 128 ? 20.318 2.409 8.178 1.00 88.88 128 GLU A O 1
ATOM 1034 N N . ALA A 1 129 ? 21.384 4.380 8.047 1.00 89.25 129 ALA A N 1
ATOM 1035 C CA . ALA A 1 129 ? 20.172 5.150 7.773 1.00 89.25 129 ALA A CA 1
ATOM 1036 C C . ALA A 1 129 ? 19.457 4.658 6.496 1.00 89.25 129 ALA A C 1
ATOM 1038 O O . ALA A 1 129 ? 18.236 4.493 6.483 1.00 89.25 129 ALA A O 1
ATOM 1039 N N . LEU A 1 130 ? 20.193 4.331 5.426 1.00 89.81 130 LEU A N 1
ATOM 1040 C CA . LEU A 1 130 ? 19.616 3.708 4.226 1.00 89.81 130 LEU A CA 1
ATOM 1041 C C . LEU A 1 130 ? 19.018 2.319 4.511 1.00 89.81 130 LEU A C 1
ATOM 1043 O O . LEU A 1 130 ? 17.978 1.969 3.938 1.00 89.81 130 LEU A O 1
ATOM 1047 N N . ALA A 1 131 ? 19.640 1.528 5.389 1.00 90.88 131 ALA A N 1
ATOM 1048 C CA . ALA A 1 131 ? 19.121 0.229 5.809 1.00 90.88 131 ALA A CA 1
ATOM 1049 C C . ALA A 1 131 ? 17.819 0.368 6.618 1.00 90.88 131 ALA A C 1
ATOM 1051 O O . ALA A 1 131 ? 16.857 -0.355 6.339 1.00 90.88 131 ALA A O 1
ATOM 1052 N N . GLU A 1 132 ? 17.735 1.332 7.538 1.00 89.81 132 GLU A N 1
ATOM 1053 C CA . GL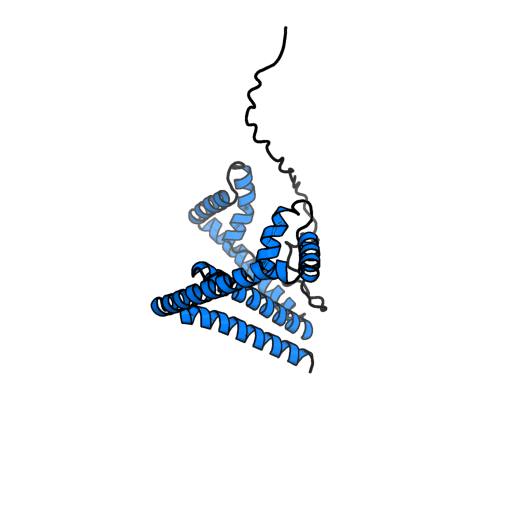U A 1 132 ? 16.510 1.620 8.293 1.00 89.81 132 GLU A CA 1
ATOM 1054 C C . GLU A 1 132 ? 15.365 2.031 7.357 1.00 89.81 132 GLU A C 1
ATOM 1056 O O . GLU A 1 132 ? 14.266 1.476 7.426 1.00 89.81 132 GLU A O 1
ATOM 1061 N N . LEU A 1 133 ? 15.632 2.919 6.393 1.00 89.88 133 LEU A N 1
ATOM 1062 C CA . LEU A 1 133 ? 14.633 3.329 5.400 1.00 89.88 133 LEU A CA 1
ATOM 1063 C C . LEU A 1 133 ? 14.159 2.177 4.523 1.00 89.88 133 LEU A C 1
ATOM 1065 O O . LEU A 1 133 ? 12.984 2.111 4.141 1.00 89.88 133 LEU A O 1
ATOM 1069 N N . SER A 1 134 ? 15.066 1.258 4.199 1.00 91.50 134 SER A N 1
ATOM 1070 C CA . SER A 1 134 ? 14.728 0.028 3.492 1.00 91.50 134 SER A CA 1
ATOM 1071 C C . SER A 1 134 ? 13.771 -0.833 4.321 1.00 91.50 134 SER A C 1
ATOM 1073 O O . SER A 1 134 ? 12.754 -1.292 3.790 1.00 91.50 134 SER A O 1
ATOM 1075 N N . LEU A 1 135 ? 14.025 -1.000 5.625 1.00 92.06 135 LEU A N 1
ATOM 1076 C CA . LEU A 1 135 ? 13.124 -1.720 6.528 1.00 92.06 135 LEU A CA 1
ATOM 1077 C C . LEU A 1 135 ? 11.774 -1.018 6.690 1.00 92.06 135 LEU A C 1
ATOM 1079 O O . LEU A 1 135 ? 10.745 -1.685 6.608 1.00 92.06 135 LEU A O 1
ATOM 1083 N N . ASP A 1 136 ? 11.737 0.306 6.822 1.00 91.31 136 ASP A N 1
ATOM 1084 C CA . ASP A 1 136 ? 10.484 1.067 6.904 1.00 91.31 136 ASP A CA 1
ATOM 1085 C C . ASP A 1 136 ? 9.648 0.930 5.629 1.00 91.31 136 ASP A C 1
ATOM 1087 O O . ASP A 1 136 ? 8.427 0.725 5.678 1.00 91.31 136 ASP A O 1
ATOM 1091 N N . LYS A 1 137 ? 10.302 0.967 4.463 1.00 92.88 137 LYS A N 1
ATOM 1092 C CA . LYS A 1 137 ? 9.647 0.706 3.180 1.00 92.88 137 LYS A CA 1
ATOM 1093 C C . LYS A 1 137 ? 9.099 -0.722 3.124 1.00 92.88 137 LYS A C 1
ATOM 1095 O O . LYS A 1 137 ? 7.942 -0.893 2.728 1.00 92.88 137 LYS A O 1
ATOM 1100 N N . LYS A 1 138 ? 9.879 -1.731 3.537 1.00 94.88 138 LYS A N 1
ATOM 1101 C CA . LYS A 1 138 ? 9.433 -3.137 3.618 1.00 94.88 138 LYS A CA 1
ATOM 1102 C C . LYS A 1 138 ? 8.258 -3.300 4.583 1.00 94.88 138 LYS A C 1
ATOM 1104 O O . LYS A 1 138 ? 7.272 -3.946 4.231 1.00 94.88 138 LYS A O 1
ATOM 1109 N N . LEU A 1 139 ? 8.304 -2.658 5.749 1.00 95.50 139 LEU A N 1
ATOM 1110 C CA . LEU A 1 139 ? 7.238 -2.680 6.749 1.00 95.50 139 LEU A CA 1
ATOM 1111 C C . LEU A 1 139 ? 5.949 -2.073 6.191 1.00 95.50 139 LEU A C 1
ATOM 1113 O O . LEU A 1 139 ? 4.868 -2.631 6.376 1.00 95.50 139 LEU A O 1
ATOM 1117 N N . ARG A 1 140 ? 6.050 -0.945 5.478 1.00 95.75 140 ARG A N 1
ATOM 1118 C CA . ARG A 1 140 ? 4.902 -0.290 4.838 1.00 95.75 140 ARG A CA 1
ATOM 1119 C C . ARG A 1 140 ? 4.269 -1.174 3.765 1.00 95.75 140 ARG A C 1
ATOM 1121 O O . ARG A 1 140 ? 3.048 -1.294 3.736 1.00 95.75 140 ARG A O 1
ATOM 1128 N N . VAL A 1 141 ? 5.081 -1.792 2.905 1.00 96.19 141 VAL A N 1
ATOM 1129 C CA . VAL A 1 141 ? 4.591 -2.710 1.862 1.00 96.19 141 VAL A CA 1
ATOM 1130 C C . VAL A 1 141 ? 3.928 -3.937 2.487 1.00 96.19 141 VAL A C 1
ATOM 1132 O O . VAL A 1 141 ? 2.822 -4.283 2.087 1.00 96.19 141 VAL A O 1
ATOM 1135 N N . SER A 1 142 ? 4.538 -4.543 3.505 1.00 96.44 142 SER A N 1
ATOM 1136 C CA . SER A 1 142 ? 4.001 -5.746 4.163 1.00 96.44 142 SER A CA 1
ATOM 1137 C C . SER A 1 142 ? 2.694 -5.456 4.907 1.00 96.44 142 SER A C 1
ATOM 1139 O O . SER A 1 142 ? 1.717 -6.184 4.753 1.00 96.44 142 SER A O 1
ATOM 1141 N N . LYS A 1 143 ? 2.600 -4.314 5.607 1.00 97.12 143 LYS A N 1
ATOM 1142 C CA . LYS A 1 143 ? 1.335 -3.836 6.197 1.00 97.12 143 LYS A CA 1
ATOM 1143 C C . LYS A 1 143 ? 0.251 -3.605 5.145 1.00 97.12 143 LYS A C 1
ATOM 1145 O O . LYS A 1 143 ? -0.909 -3.923 5.397 1.00 97.12 143 LYS A O 1
ATOM 1150 N N . LYS A 1 144 ? 0.612 -3.047 3.982 1.00 97.38 144 LYS A N 1
ATOM 1151 C CA . LYS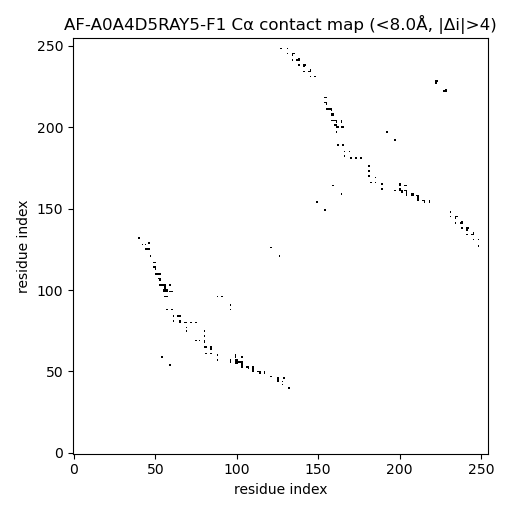 A 1 144 ? -0.328 -2.838 2.874 1.00 97.38 144 LYS A CA 1
ATOM 1152 C C . LYS A 1 144 ? -0.830 -4.175 2.317 1.00 97.38 144 LYS A C 1
ATOM 1154 O O . LYS A 1 144 ? -2.038 -4.320 2.187 1.00 97.38 144 LYS A O 1
ATOM 1159 N N . LYS A 1 145 ? 0.059 -5.150 2.089 1.00 97.25 145 LYS A N 1
ATOM 1160 C CA . LYS A 1 145 ? -0.311 -6.511 1.662 1.00 97.25 145 LYS A CA 1
ATOM 1161 C C . LYS A 1 145 ? -1.265 -7.180 2.652 1.00 97.25 145 LYS A C 1
ATOM 1163 O O . LYS A 1 145 ? -2.304 -7.683 2.242 1.00 97.25 145 LYS A O 1
ATOM 1168 N N . LEU A 1 146 ? -0.963 -7.119 3.953 1.00 96.94 146 LEU A N 1
ATOM 1169 C CA . LEU A 1 146 ? -1.858 -7.641 4.990 1.00 96.94 146 LEU A CA 1
ATOM 1170 C C . LEU A 1 146 ? -3.223 -6.943 4.954 1.00 96.94 146 LEU A C 1
ATOM 1172 O O . LEU A 1 146 ? -4.254 -7.601 5.029 1.00 96.94 146 LEU A O 1
ATOM 1176 N N . HIS A 1 147 ? -3.251 -5.616 4.819 1.00 96.00 147 HIS A N 1
ATOM 1177 C CA . HIS A 1 147 ? -4.505 -4.871 4.733 1.00 96.00 147 HIS A CA 1
ATOM 1178 C C . HIS A 1 147 ? -5.334 -5.243 3.493 1.00 96.00 147 HIS A C 1
ATOM 1180 O O . HIS A 1 147 ? -6.540 -5.445 3.614 1.00 96.00 147 HIS A O 1
ATOM 1186 N N . GLU A 1 148 ? -4.700 -5.351 2.324 1.00 97.12 148 GLU A N 1
ATOM 1187 C CA . GLU A 1 148 ? -5.347 -5.768 1.075 1.00 97.12 148 GLU A CA 1
ATOM 1188 C C . GLU A 1 148 ? -5.893 -7.189 1.187 1.00 97.12 148 GLU A C 1
ATOM 1190 O O . GLU A 1 148 ? -7.056 -7.402 0.853 1.00 97.12 148 GLU A O 1
ATOM 1195 N N . LYS A 1 149 ? -5.123 -8.123 1.762 1.00 95.25 149 LYS A N 1
ATOM 1196 C CA . LYS A 1 149 ? -5.596 -9.492 1.974 1.00 95.25 149 LYS A CA 1
ATOM 1197 C C . LYS A 1 149 ? -6.770 -9.538 2.947 1.00 95.25 149 LYS A C 1
ATOM 1199 O O . LYS A 1 149 ? -7.784 -10.150 2.656 1.00 95.25 149 LYS A O 1
ATOM 1204 N N . LEU A 1 150 ? -6.711 -8.821 4.069 1.00 95.62 150 LEU A N 1
ATOM 1205 C CA . LEU A 1 150 ? -7.846 -8.737 4.999 1.00 95.62 150 LEU A CA 1
ATOM 1206 C C . LEU A 1 150 ? -9.105 -8.126 4.360 1.00 95.62 150 LEU A C 1
ATOM 1208 O O . LEU A 1 150 ? -10.214 -8.460 4.775 1.00 95.62 150 LEU A O 1
ATOM 1212 N N . LYS A 1 151 ? -8.937 -7.229 3.380 1.00 94.88 151 LYS A N 1
ATOM 1213 C CA . LYS A 1 151 ? -10.040 -6.653 2.605 1.00 94.88 151 LYS A CA 1
ATOM 1214 C C . LYS A 1 151 ? -10.605 -7.652 1.595 1.00 94.88 151 LYS A C 1
ATOM 1216 O O . LYS A 1 151 ? -11.817 -7.750 1.497 1.00 94.88 151 LYS A O 1
ATOM 1221 N N . GLU A 1 152 ? -9.748 -8.376 0.878 1.00 94.69 152 GLU A N 1
ATOM 1222 C CA . GLU A 1 152 ? -10.133 -9.460 -0.040 1.00 94.69 152 GLU A CA 1
ATOM 1223 C C . GLU A 1 152 ? -10.918 -10.560 0.685 1.00 94.69 152 GLU A C 1
ATOM 1225 O O . GLU A 1 152 ? -11.866 -11.110 0.145 1.00 94.69 152 GLU A O 1
ATOM 1230 N N . LEU A 1 153 ? -10.557 -10.834 1.941 1.00 93.88 153 LEU A N 1
ATOM 1231 C CA . LEU A 1 153 ? -11.203 -11.839 2.782 1.00 93.88 153 LEU A CA 1
ATOM 1232 C C . LEU A 1 153 ? -12.434 -11.319 3.530 1.00 93.88 153 LEU A C 1
ATOM 1234 O O . LEU A 1 153 ? -12.881 -11.979 4.469 1.00 93.88 153 LEU A O 1
ATOM 1238 N N . ASP A 1 154 ? -12.951 -10.139 3.181 1.00 93.19 154 ASP A N 1
ATOM 1239 C CA . ASP A 1 154 ? -14.128 -9.516 3.796 1.00 93.19 154 ASP A CA 1
ATOM 1240 C C . ASP A 1 154 ? -14.119 -9.581 5.330 1.00 93.19 154 ASP A C 1
ATOM 1242 O O . ASP A 1 154 ? -15.098 -9.982 5.967 1.00 93.19 154 ASP A O 1
ATOM 1246 N N . ARG A 1 155 ? -12.984 -9.227 5.952 1.00 94.44 155 ARG A N 1
ATOM 1247 C CA . ARG A 1 155 ? -12.871 -9.251 7.414 1.00 94.44 155 ARG A CA 1
ATOM 1248 C C . ARG A 1 155 ? -13.986 -8.398 8.052 1.00 94.44 155 ARG A C 1
ATOM 1250 O O . ARG A 1 155 ? -14.088 -7.211 7.715 1.00 94.44 155 ARG A O 1
ATOM 1257 N N . PRO A 1 156 ? -14.745 -8.938 9.029 1.00 96.12 156 PRO A N 1
ATOM 1258 C CA . PRO A 1 156 ? -15.767 -8.187 9.744 1.00 96.12 156 PRO A CA 1
ATOM 1259 C C . PRO A 1 156 ? -15.228 -6.873 10.315 1.00 96.12 156 PRO A C 1
ATOM 1261 O O . PRO A 1 156 ? -14.137 -6.811 10.896 1.00 96.12 156 PRO A O 1
ATOM 1264 N N . LYS A 1 157 ? -15.998 -5.794 10.146 1.00 94.75 157 LYS A N 1
ATOM 1265 C CA . LYS A 1 157 ? -15.639 -4.480 10.694 1.00 94.75 157 LYS A CA 1
ATOM 1266 C C . LYS A 1 157 ? -15.738 -4.522 12.215 1.00 94.75 157 LYS A C 1
ATOM 1268 O O . LYS A 1 157 ? -16.684 -5.080 12.752 1.00 94.75 157 LYS A O 1
ATOM 1273 N N . GLY A 1 158 ? -14.782 -3.888 12.895 1.00 93.69 158 GLY A N 1
ATOM 1274 C CA . GLY A 1 158 ? -14.744 -3.845 14.358 1.00 93.69 158 GLY A CA 1
ATOM 1275 C C . GLY A 1 158 ? -16.028 -3.296 14.988 1.00 93.69 158 GLY A C 1
ATOM 1276 O O . GLY A 1 158 ? -16.699 -2.445 14.398 1.00 93.69 158 GLY A O 1
ATOM 1277 N N . ALA A 1 159 ? -16.328 -3.764 16.203 1.00 96.25 159 ALA A N 1
ATOM 1278 C CA . ALA A 1 159 ? -17.459 -3.286 16.991 1.00 96.25 159 ALA A CA 1
ATOM 1279 C C . ALA A 1 159 ? -17.396 -1.762 17.200 1.00 96.25 159 ALA A C 1
ATOM 1281 O O . ALA A 1 159 ? -16.368 -1.203 17.595 1.00 96.25 159 ALA A O 1
ATOM 1282 N N . ARG A 1 160 ? -18.509 -1.084 16.932 1.00 95.94 160 ARG A N 1
ATOM 1283 C CA . ARG A 1 160 ? -18.709 0.343 17.153 1.00 95.94 160 ARG A CA 1
ATOM 1284 C C . ARG A 1 160 ? -18.818 0.600 18.646 1.00 95.94 160 ARG A C 1
ATOM 1286 O O . ARG A 1 160 ? -19.648 0.020 19.338 1.00 95.94 160 ARG A O 1
ATOM 1293 N N . THR A 1 161 ? -17.993 1.516 19.130 1.00 96.75 161 THR A N 1
ATOM 1294 C CA . THR A 1 161 ? -18.074 1.993 20.509 1.00 96.75 161 THR A CA 1
ATOM 1295 C C . THR A 1 161 ? -19.227 2.982 20.667 1.00 96.75 161 THR A C 1
ATOM 1297 O O . THR A 1 161 ? -19.675 3.594 19.692 1.00 96.75 161 THR A O 1
ATOM 1300 N N . ALA A 1 162 ? -19.673 3.198 21.906 1.00 96.75 162 ALA A N 1
ATOM 1301 C CA . ALA A 1 162 ? -20.748 4.144 22.209 1.00 96.75 162 ALA A CA 1
ATOM 1302 C C . ALA A 1 162 ? -20.442 5.557 21.684 1.00 96.75 162 ALA A C 1
ATOM 1304 O O . ALA A 1 162 ? -21.298 6.200 21.082 1.00 96.75 162 ALA A O 1
ATOM 1305 N N . PHE A 1 163 ? -19.183 5.992 21.791 1.00 95.19 163 PHE A N 1
ATOM 1306 C CA . PHE A 1 163 ? -18.737 7.266 21.230 1.00 95.19 163 PHE A CA 1
ATOM 1307 C C . PHE A 1 163 ? -18.817 7.318 19.694 1.00 95.19 163 PHE A C 1
ATOM 1309 O O . PHE A 1 163 ? -19.178 8.348 19.128 1.00 95.19 163 PHE A O 1
ATOM 1316 N N . VAL A 1 164 ? -18.504 6.228 18.983 1.00 95.12 164 VAL A N 1
ATOM 1317 C CA . VAL A 1 164 ? -18.637 6.181 17.514 1.00 95.12 164 VAL A CA 1
ATOM 1318 C C . VAL A 1 164 ? -20.106 6.293 17.101 1.00 95.12 164 VAL A C 1
ATOM 1320 O O . VAL A 1 164 ? -20.424 7.003 16.149 1.00 95.12 164 VAL A O 1
ATOM 1323 N N . LEU A 1 165 ? -21.005 5.644 17.839 1.00 95.06 165 LEU A N 1
ATOM 1324 C CA . LEU A 1 165 ? -22.447 5.742 17.611 1.00 95.06 165 LEU A CA 1
ATOM 1325 C C . LEU A 1 165 ? -22.949 7.171 17.865 1.00 95.06 165 LEU A C 1
ATOM 1327 O O . LEU A 1 165 ? -23.555 7.764 16.971 1.00 95.06 165 LEU A O 1
ATOM 1331 N N . PHE A 1 166 ? -22.584 7.768 19.003 1.00 94.88 166 PHE A N 1
ATOM 1332 C CA . PHE A 1 166 ? -22.886 9.164 19.333 1.00 94.88 166 PHE A CA 1
ATOM 1333 C C . PHE A 1 166 ? -22.344 10.145 18.285 1.00 94.88 166 PHE A C 1
ATOM 1335 O O . PHE A 1 166 ? -23.089 10.951 17.729 1.00 94.88 166 PHE A O 1
ATOM 1342 N N . SER A 1 167 ? -21.056 10.048 17.951 1.00 93.69 167 SER A N 1
ATOM 1343 C CA . SER A 1 167 ? -20.428 10.922 16.956 1.00 93.69 167 SER A CA 1
ATOM 1344 C C . SER A 1 167 ? -21.053 10.760 15.570 1.00 93.69 167 SER A C 1
ATOM 1346 O O . SER A 1 167 ? -21.157 11.742 14.842 1.00 93.69 167 SER A O 1
ATOM 1348 N N . SER A 1 168 ? -21.525 9.565 15.198 1.00 92.44 168 SER A N 1
ATOM 1349 C CA . SER A 1 168 ? -22.239 9.357 13.932 1.00 92.44 168 SER A CA 1
ATOM 1350 C C . SER A 1 168 ? -23.621 10.018 13.899 1.00 92.44 168 SER A C 1
ATOM 1352 O O . SER A 1 168 ? -24.006 10.548 12.856 1.00 92.44 168 SER A O 1
ATOM 1354 N N . ALA A 1 169 ? -24.335 10.044 15.029 1.00 91.06 169 ALA A N 1
ATOM 1355 C CA . ALA A 1 169 ? -25.617 10.732 15.155 1.00 91.06 169 ALA A CA 1
ATOM 1356 C C . ALA A 1 169 ? -25.436 12.258 15.097 1.00 91.06 169 ALA A C 1
ATOM 1358 O O . ALA A 1 169 ? -26.142 12.946 14.363 1.00 91.06 169 ALA A O 1
ATOM 1359 N N . MET A 1 170 ? -24.425 12.767 15.804 1.00 89.00 170 MET A N 1
ATOM 1360 C CA . MET A 1 170 ? -24.176 14.203 15.960 1.00 89.00 170 MET A CA 1
ATOM 1361 C C . MET A 1 170 ? -23.423 14.830 14.778 1.00 89.00 170 MET A C 1
ATOM 1363 O O . MET A 1 170 ? -23.585 16.015 14.505 1.00 89.00 170 MET A O 1
ATOM 1367 N N . ARG A 1 171 ? -22.633 14.060 14.011 1.00 85.69 171 ARG A N 1
ATOM 1368 C CA . ARG A 1 171 ? -21.956 14.572 12.800 1.00 85.69 171 ARG A CA 1
ATOM 1369 C C . ARG A 1 171 ? -22.929 15.114 11.758 1.00 85.69 171 ARG A C 1
ATOM 1371 O O . ARG A 1 171 ? -22.586 16.065 11.068 1.00 85.69 171 ARG A O 1
ATOM 1378 N N . LYS A 1 172 ? -24.136 14.544 11.658 1.00 81.19 172 LYS A N 1
ATOM 1379 C CA . LYS A 1 172 ? -25.174 15.038 10.736 1.00 81.19 172 LYS A CA 1
ATOM 1380 C C . LYS A 1 172 ? -25.592 16.480 11.045 1.00 81.19 172 LYS A C 1
ATOM 1382 O O . LYS A 1 172 ? -26.025 17.176 10.133 1.00 81.19 172 LYS A O 1
ATOM 1387 N N . GLN A 1 173 ? -25.436 16.911 12.297 1.00 80.56 173 GLN A N 1
ATOM 1388 C CA . GLN A 1 173 ? -25.790 18.247 12.780 1.00 80.56 173 GLN A CA 1
ATOM 1389 C C . GLN A 1 173 ? -24.638 19.260 12.666 1.00 80.56 173 GLN A C 1
ATOM 1391 O O . GLN A 1 173 ? -24.851 20.441 12.905 1.00 80.56 173 GLN A O 1
ATOM 1396 N N . LEU A 1 174 ? -23.418 18.825 12.323 1.00 75.56 174 LEU A N 1
ATOM 1397 C CA . LEU A 1 174 ? -22.205 19.657 12.332 1.00 75.56 174 LEU A CA 1
ATOM 1398 C C . LEU A 1 174 ? -21.519 19.712 10.954 1.00 75.56 174 LEU A C 1
ATOM 1400 O O . LEU A 1 174 ? -20.294 19.700 10.883 1.00 75.56 174 LEU A O 1
ATOM 1404 N N . GLN A 1 175 ? -22.290 19.760 9.863 1.00 75.38 175 GLN A N 1
ATOM 1405 C CA . GLN A 1 175 ? -21.765 19.638 8.490 1.00 75.38 175 GLN A CA 1
ATOM 1406 C C . GLN A 1 175 ? -20.819 20.776 8.061 1.00 75.38 175 GLN A C 1
ATOM 1408 O O . GLN A 1 175 ? -19.992 20.557 7.180 1.00 75.38 175 GLN A O 1
ATOM 1413 N N . ASP A 1 176 ? -20.877 21.937 8.718 1.00 82.25 176 ASP A N 1
ATOM 1414 C CA . ASP A 1 176 ? -20.152 23.144 8.287 1.00 82.25 176 ASP A CA 1
ATOM 1415 C C . ASP A 1 176 ? -18.716 23.260 8.830 1.00 82.25 176 ASP A C 1
ATOM 1417 O O . ASP A 1 176 ? -17.958 24.136 8.417 1.00 82.25 176 ASP A O 1
ATOM 1421 N N . LYS A 1 177 ? -18.312 22.395 9.770 1.00 81.44 177 LYS A N 1
ATOM 1422 C CA . LYS A 1 177 ? -16.981 22.448 10.404 1.00 81.44 177 LYS A CA 1
ATOM 1423 C C . LYS A 1 177 ? -15.999 21.499 9.728 1.00 81.44 177 LYS A C 1
ATOM 1425 O O . LYS A 1 177 ? -16.378 20.471 9.166 1.00 81.44 177 LYS A O 1
ATOM 1430 N N . THR A 1 178 ? -14.700 21.773 9.859 1.00 90.56 178 THR A N 1
ATOM 1431 C CA . THR A 1 178 ? -13.694 20.819 9.377 1.00 90.56 178 THR A CA 1
ATOM 1432 C C . THR A 1 178 ? -13.787 19.495 10.158 1.00 90.56 178 THR A C 1
ATOM 1434 O O . THR A 1 178 ? -14.097 19.496 11.355 1.00 90.56 178 THR A O 1
ATOM 1437 N N . PRO A 1 179 ? -13.479 18.330 9.553 1.00 89.38 179 PRO A N 1
ATOM 1438 C CA . PRO A 1 179 ? -13.565 17.041 10.248 1.00 89.38 179 PRO A CA 1
ATOM 1439 C C . PRO A 1 179 ? -12.753 16.948 11.542 1.00 89.38 179 PRO A C 1
ATOM 1441 O O . PRO A 1 179 ? -13.154 16.246 12.472 1.00 89.38 179 PRO A O 1
ATOM 1444 N N . LYS A 1 180 ? -11.622 17.660 11.618 1.00 90.44 180 LYS A N 1
ATOM 1445 C CA . LYS A 1 180 ? -10.769 17.698 12.810 1.00 90.44 180 LYS A CA 1
ATOM 1446 C C . LYS A 1 180 ? -11.443 18.468 13.945 1.00 90.44 180 LYS A C 1
ATOM 1448 O O . LYS A 1 180 ? -11.533 17.947 15.054 1.00 90.44 180 LYS A O 1
ATOM 1453 N N . GLU A 1 181 ? -11.961 19.659 13.663 1.00 91.12 181 GLU A N 1
ATOM 1454 C CA . GLU A 1 181 ? -12.682 20.482 14.641 1.00 91.12 181 GLU A CA 1
ATOM 1455 C C . GLU A 1 181 ? -13.981 19.812 15.091 1.00 91.12 181 GLU A C 1
ATOM 1457 O O . GLU A 1 181 ? -14.270 19.782 16.287 1.00 91.12 181 GLU A O 1
ATOM 1462 N N . MET A 1 182 ? -14.718 19.189 14.160 1.00 89.75 182 MET A N 1
ATOM 1463 C CA . MET A 1 182 ? -15.891 18.371 14.481 1.00 89.75 182 MET A CA 1
ATOM 1464 C C . MET A 1 182 ? -15.554 17.295 15.513 1.00 89.75 182 MET A C 1
ATOM 1466 O O . MET A 1 182 ? -16.264 17.144 16.502 1.00 89.75 182 MET A O 1
ATOM 1470 N N . MET A 1 183 ? -14.470 16.542 15.301 1.00 91.00 183 MET A N 1
ATOM 1471 C CA . MET A 1 183 ? -14.087 15.464 16.214 1.00 91.00 183 MET A CA 1
ATOM 1472 C C . MET A 1 183 ? -13.691 15.967 17.597 1.00 91.00 183 MET A C 1
ATOM 1474 O O . MET A 1 183 ? -14.080 15.349 18.587 1.00 91.00 183 MET A O 1
ATOM 1478 N N . ILE A 1 184 ? -12.964 17.084 17.669 1.00 92.81 184 ILE A N 1
ATOM 1479 C CA . ILE A 1 184 ? -12.605 17.719 18.943 1.00 92.81 184 ILE A CA 1
ATOM 1480 C C . ILE A 1 184 ? -13.880 18.135 19.688 1.00 92.81 184 ILE A C 1
ATOM 1482 O O . ILE A 1 184 ? -14.065 17.767 20.845 1.00 92.81 184 ILE A O 1
ATOM 1486 N N . HIS A 1 185 ? -14.804 18.814 19.006 1.00 91.69 185 HIS A N 1
ATOM 1487 C CA . HIS A 1 185 ? -16.070 19.255 19.589 1.00 91.69 185 HIS A CA 1
ATOM 1488 C C . HIS A 1 185 ? -16.933 18.082 20.083 1.00 91.69 185 HIS A C 1
ATOM 1490 O O . HIS A 1 185 ? -17.453 18.114 21.195 1.00 91.69 185 HIS A O 1
ATOM 1496 N N . LEU A 1 186 ? -17.054 17.013 19.289 1.00 93.50 186 LEU A N 1
ATOM 1497 C CA . LEU A 1 186 ? -17.811 15.814 19.660 1.00 93.50 186 LEU A CA 1
ATOM 1498 C C . LEU A 1 186 ? -17.213 15.097 20.872 1.00 93.50 186 LEU A C 1
ATOM 1500 O O . LEU A 1 186 ? -17.964 14.610 21.714 1.00 93.50 186 LEU A O 1
ATOM 1504 N N . ALA A 1 187 ? -15.883 15.041 20.981 1.00 93.88 187 ALA A N 1
ATOM 1505 C CA . ALA A 1 187 ? -15.218 14.477 22.151 1.00 93.88 187 ALA A CA 1
ATOM 1506 C C . ALA A 1 187 ? -15.533 15.287 23.420 1.00 93.88 187 ALA A C 1
ATOM 1508 O O . ALA A 1 187 ? -15.852 14.699 24.456 1.00 93.88 187 ALA A O 1
ATOM 1509 N N . THR A 1 188 ? -15.525 16.621 23.327 1.00 94.94 188 THR A N 1
ATOM 1510 C CA . THR A 1 188 ? -15.918 17.510 24.431 1.00 94.94 188 THR A CA 1
ATOM 1511 C C . THR A 1 188 ? -17.378 17.298 24.831 1.00 94.94 188 THR A C 1
ATOM 1513 O O . THR A 1 188 ? -17.657 17.083 26.012 1.00 94.94 188 THR A O 1
ATOM 1516 N N . LEU A 1 189 ? -18.296 17.259 23.857 1.00 93.31 189 LEU A N 1
ATOM 1517 C CA . LEU A 1 189 ? -19.718 17.001 24.108 1.00 93.31 189 LEU A CA 1
ATOM 1518 C C . LEU A 1 189 ? -19.948 15.642 24.771 1.00 93.31 189 LEU A C 1
ATOM 1520 O O . LEU A 1 189 ? -20.708 15.547 25.726 1.00 93.31 189 LEU A O 1
ATOM 1524 N N . TRP A 1 190 ? -19.273 14.588 24.306 1.00 95.19 190 TRP A N 1
ATOM 1525 C CA . TRP A 1 190 ? -19.384 13.260 24.910 1.00 95.19 190 TRP A CA 1
ATOM 1526 C C . TRP A 1 190 ? -18.893 13.242 26.359 1.00 95.19 190 TRP A C 1
ATOM 1528 O O . TRP A 1 190 ? -19.502 12.594 27.208 1.00 95.19 190 TRP A O 1
ATOM 1538 N N . LYS A 1 191 ? -17.814 13.970 26.669 1.00 95.38 191 LYS A N 1
ATOM 1539 C CA . LYS A 1 191 ? -17.300 14.077 28.040 1.00 95.38 191 LYS A CA 1
ATOM 1540 C C . LYS A 1 191 ? -18.317 14.752 28.967 1.00 95.38 191 LYS A C 1
ATOM 1542 O O . LYS A 1 191 ? -18.530 14.256 30.067 1.00 95.38 191 LYS A O 1
ATOM 1547 N N . GLN A 1 192 ? -18.964 15.819 28.496 1.00 95.00 192 GLN A N 1
ATOM 1548 C CA . GLN A 1 192 ? -19.956 16.602 29.246 1.00 95.00 192 GLN A CA 1
ATOM 1549 C C . GLN A 1 192 ? -21.357 15.970 29.286 1.00 95.00 192 GLN A C 1
ATOM 1551 O O . GLN A 1 192 ? -22.186 16.375 30.097 1.00 95.00 192 GLN A O 1
ATOM 1556 N N . LEU A 1 193 ? -21.648 14.996 28.420 1.00 93.88 193 LEU A N 1
ATOM 1557 C CA . LEU A 1 193 ? -22.970 14.382 28.334 1.00 93.88 193 LEU A CA 1
ATOM 1558 C C . LEU A 1 193 ? -23.305 13.616 29.638 1.00 93.88 193 LEU A C 1
ATOM 1560 O O . LEU A 1 193 ? -22.485 12.794 30.067 1.00 93.88 193 LEU A O 1
ATOM 1564 N N . PRO A 1 194 ? -24.488 13.835 30.248 1.00 95.75 194 PRO A N 1
ATOM 1565 C CA . PRO A 1 194 ? -24.942 13.075 31.413 1.00 95.75 194 PRO A CA 1
ATOM 1566 C C . PRO A 1 194 ? -25.026 11.576 31.129 1.00 95.75 194 PRO A C 1
ATOM 1568 O O . PRO A 1 194 ? -25.269 11.168 29.988 1.00 95.75 194 PRO A O 1
ATOM 1571 N N . GLU A 1 195 ? -24.868 10.762 32.172 1.00 93.88 195 GLU A N 1
ATOM 1572 C CA . GLU A 1 195 ? -24.838 9.303 32.039 1.00 93.88 195 GLU A CA 1
ATOM 1573 C C . GLU A 1 195 ? -26.145 8.750 31.459 1.00 93.88 195 GLU A C 1
ATOM 1575 O O . GLU A 1 195 ? -26.106 7.946 30.532 1.00 93.88 195 GLU A O 1
ATOM 1580 N N . ASP A 1 196 ? -27.298 9.290 31.857 1.00 95.12 196 ASP A N 1
ATOM 1581 C CA . ASP A 1 196 ? -28.614 8.872 31.345 1.00 95.12 196 ASP A CA 1
ATOM 1582 C C . ASP A 1 196 ? -28.723 8.984 29.818 1.00 95.12 196 ASP A C 1
ATOM 1584 O O . ASP A 1 196 ? -29.316 8.138 29.147 1.00 95.12 196 ASP A O 1
ATOM 1588 N N . LYS A 1 197 ? -28.092 10.013 29.237 1.00 93.38 197 LYS A N 1
ATOM 1589 C CA . LYS A 1 197 ? -28.055 10.222 27.782 1.00 93.38 197 LYS A CA 1
ATOM 1590 C C . LYS A 1 197 ? -26.976 9.380 27.095 1.00 93.38 197 LYS A C 1
ATOM 1592 O O . LYS A 1 197 ? -27.062 9.171 25.885 1.00 93.38 197 LYS A O 1
ATOM 1597 N N . LYS A 1 198 ? -25.975 8.884 27.832 1.00 95.12 198 LYS A N 1
ATOM 1598 C CA . LYS A 1 198 ? -24.949 7.942 27.344 1.00 95.12 198 LYS A CA 1
ATOM 1599 C C . LYS A 1 198 ? -25.456 6.502 27.317 1.00 95.12 198 LYS A C 1
ATOM 1601 O O . LYS A 1 198 ? -25.123 5.770 26.383 1.00 95.12 198 LYS A O 1
ATOM 1606 N N . GLN A 1 199 ? -26.292 6.118 28.281 1.00 95.81 199 GLN A N 1
ATOM 1607 C CA . GLN A 1 199 ? -26.872 4.778 28.422 1.00 95.81 199 GLN A CA 1
ATOM 1608 C C . GLN A 1 199 ? -27.427 4.156 27.125 1.00 95.81 199 GLN A C 1
ATOM 1610 O O . GLN A 1 199 ? -27.051 3.020 26.823 1.00 95.81 199 GLN A O 1
ATOM 1615 N N . PRO A 1 200 ? -28.249 4.837 26.297 1.00 96.56 200 PRO A N 1
ATOM 1616 C CA . PRO A 1 200 ? -28.733 4.243 25.047 1.00 96.56 200 PRO A CA 1
ATOM 1617 C C . PRO A 1 200 ? -27.593 3.875 24.083 1.00 96.56 200 PRO A C 1
ATOM 1619 O O . PRO A 1 200 ? -27.623 2.812 23.461 1.00 96.56 200 PRO A O 1
ATOM 1622 N N . TYR A 1 201 ? -26.548 4.703 23.999 1.00 96.44 201 TYR A N 1
ATOM 1623 C CA . TYR A 1 201 ? -25.388 4.428 23.150 1.00 96.44 201 TYR A CA 1
ATOM 1624 C C . TYR A 1 201 ? -24.522 3.292 23.697 1.00 96.44 201 TYR A C 1
ATOM 1626 O O . TYR A 1 201 ? -23.960 2.530 22.911 1.00 96.44 201 TYR A O 1
ATOM 1634 N N . LEU A 1 202 ? -24.413 3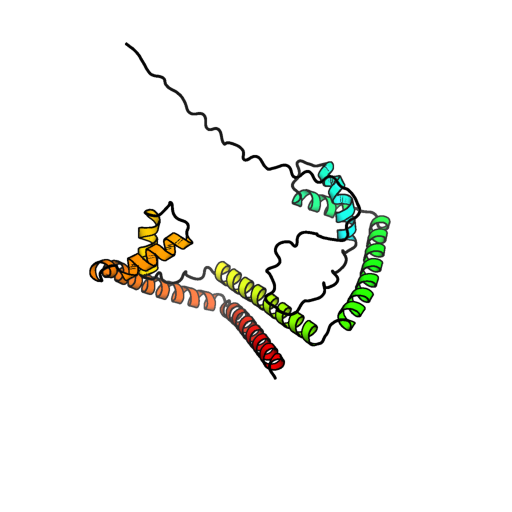.160 25.023 1.00 96.44 202 LEU A N 1
ATOM 1635 C CA . LEU A 1 202 ? -23.710 2.047 25.668 1.00 96.44 202 LEU A CA 1
ATOM 1636 C C . LEU A 1 202 ? -24.407 0.714 25.378 1.00 96.44 202 LEU A C 1
ATOM 1638 O O . LEU A 1 202 ? -23.754 -0.214 24.902 1.00 96.44 202 LEU A O 1
ATOM 1642 N N . LYS A 1 203 ? -25.736 0.652 25.540 1.00 97.06 203 LYS A N 1
ATOM 1643 C CA . LYS A 1 203 ? -26.539 -0.532 25.187 1.00 97.06 203 LYS A CA 1
ATOM 1644 C C . LYS A 1 203 ? -26.405 -0.891 23.706 1.00 97.06 203 LYS A C 1
ATOM 1646 O O . LYS A 1 203 ? -26.200 -2.052 23.355 1.00 97.06 203 LYS A O 1
ATOM 1651 N N . GLN A 1 204 ? -26.460 0.106 22.822 1.00 96.75 204 GLN A N 1
ATOM 1652 C CA . GLN A 1 204 ? -26.281 -0.125 21.389 1.00 96.75 204 GLN A CA 1
ATOM 1653 C C . GLN A 1 204 ? -24.865 -0.634 21.061 1.00 96.75 204 GLN A C 1
ATOM 1655 O O . GLN A 1 204 ? -24.722 -1.537 20.238 1.00 96.75 204 GLN A O 1
ATOM 1660 N N . ALA A 1 205 ? -23.826 -0.102 21.711 1.00 97.50 205 ALA A N 1
ATOM 1661 C CA . ALA A 1 205 ? -22.446 -0.556 21.535 1.00 97.50 205 ALA A CA 1
ATOM 1662 C C . ALA A 1 205 ? -22.232 -1.994 22.028 1.00 97.50 205 ALA A C 1
ATOM 1664 O O . ALA A 1 205 ? -21.470 -2.751 21.427 1.00 97.50 205 ALA A O 1
ATOM 1665 N N . GLU A 1 206 ? -22.921 -2.398 23.093 1.00 97.06 206 GLU A N 1
ATOM 1666 C CA . GLU A 1 206 ? -22.892 -3.775 23.574 1.00 97.06 206 GLU A CA 1
ATOM 1667 C C . GLU A 1 206 ? -23.534 -4.743 22.572 1.00 97.06 206 GLU A C 1
ATOM 1669 O O . GLU A 1 206 ? -22.922 -5.752 22.210 1.00 97.06 206 GLU A O 1
ATOM 1674 N N . GLY A 1 207 ? -24.709 -4.404 22.033 1.00 97.31 207 GLY A N 1
ATOM 1675 C CA . G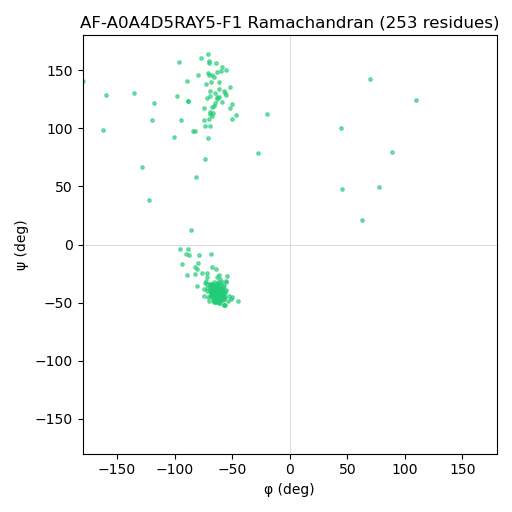LY A 1 207 ? -25.329 -5.189 20.957 1.00 97.31 207 GLY A CA 1
ATOM 1676 C C . GLY A 1 207 ? -24.433 -5.289 19.712 1.00 97.31 207 GLY A C 1
ATOM 1677 O O . GLY A 1 207 ? -24.298 -6.353 19.101 1.00 97.31 207 GLY A O 1
ATOM 1678 N N . ASP A 1 208 ? -23.747 -4.198 19.371 1.00 97.50 208 ASP A N 1
ATOM 1679 C CA . ASP A 1 208 ? -22.780 -4.124 18.274 1.00 97.50 208 ASP A CA 1
ATOM 1680 C C . ASP A 1 208 ? -21.545 -5.017 18.515 1.00 97.50 208 ASP A C 1
ATOM 1682 O O . ASP A 1 208 ? -21.097 -5.731 17.612 1.00 97.50 208 ASP A O 1
ATOM 1686 N N . ARG A 1 209 ? -21.053 -5.062 19.761 1.00 97.31 209 ARG A N 1
ATOM 1687 C CA . ARG A 1 209 ? -19.984 -5.967 20.206 1.00 97.31 209 ARG A CA 1
ATOM 1688 C C . ARG A 1 209 ? -20.385 -7.428 20.054 1.00 97.31 209 ARG A C 1
ATOM 1690 O O . ARG A 1 209 ? -19.591 -8.228 19.561 1.00 97.31 209 ARG A O 1
ATOM 1697 N N . GLN A 1 210 ? -21.610 -7.783 20.431 1.00 97.44 210 GLN A N 1
ATOM 1698 C CA . GLN A 1 210 ? -22.112 -9.146 20.257 1.00 97.44 210 GLN A CA 1
ATOM 1699 C C . GLN A 1 210 ? -22.221 -9.525 18.774 1.00 97.44 210 GLN A C 1
ATOM 1701 O O . GLN A 1 210 ? -21.800 -10.620 18.399 1.00 97.44 210 GLN A O 1
ATOM 1706 N N . ARG A 1 211 ? -22.720 -8.620 17.918 1.00 97.62 211 ARG A N 1
ATOM 1707 C CA . ARG A 1 211 ? -22.745 -8.832 16.461 1.00 97.62 211 ARG A CA 1
ATOM 1708 C C . ARG A 1 211 ? -21.339 -9.097 15.918 1.00 97.62 211 ARG A C 1
ATOM 1710 O O . ARG A 1 211 ? -21.139 -10.121 15.273 1.00 97.62 211 ARG A O 1
ATOM 1717 N N . TYR A 1 212 ? -20.370 -8.233 16.230 1.00 97.56 212 TYR A N 1
ATOM 1718 C CA . TYR A 1 212 ? -18.980 -8.402 15.793 1.00 97.56 212 TYR A CA 1
ATOM 1719 C C . TYR A 1 212 ? -18.385 -9.735 16.259 1.00 97.56 212 TYR A C 1
ATOM 1721 O O . TYR A 1 212 ? -17.739 -10.423 15.477 1.00 97.56 212 TYR A O 1
ATOM 1729 N N . ASN A 1 213 ? -18.640 -10.145 17.505 1.00 97.69 213 ASN A N 1
ATOM 1730 C CA . ASN A 1 213 ? -18.158 -11.428 18.016 1.00 97.69 213 ASN A CA 1
ATOM 1731 C C . ASN A 1 213 ? -18.738 -12.618 17.234 1.00 97.69 213 ASN A C 1
ATOM 1733 O O . ASN A 1 213 ? -18.006 -13.565 16.948 1.00 97.69 213 ASN A O 1
ATOM 1737 N N . ARG A 1 214 ? -20.029 -12.578 16.871 1.00 97.62 214 ARG A N 1
ATOM 1738 C CA . ARG A 1 214 ? -20.656 -13.618 16.037 1.00 97.62 214 ARG A CA 1
ATOM 1739 C C . ARG A 1 214 ? -20.057 -13.646 14.631 1.00 97.62 214 ARG A C 1
ATOM 1741 O O . ARG A 1 214 ? -19.641 -14.708 14.178 1.00 97.62 214 ARG A O 1
ATOM 1748 N N . GLU A 1 215 ? -19.961 -12.488 13.981 1.00 97.75 215 GLU A N 1
ATOM 1749 C CA . GLU A 1 215 ? -19.378 -12.358 12.639 1.00 97.75 215 GLU A CA 1
ATOM 1750 C C . GLU A 1 215 ? -17.914 -12.814 12.609 1.00 97.75 215 GLU A C 1
ATOM 1752 O O . GLU A 1 215 ? -17.518 -13.546 11.709 1.00 97.75 215 GLU A O 1
ATOM 1757 N N . MET A 1 216 ? -17.116 -12.449 13.616 1.00 96.69 216 MET A N 1
ATOM 1758 C CA . MET A 1 216 ? -15.715 -12.864 13.719 1.00 96.69 216 MET A CA 1
ATOM 1759 C C . MET A 1 216 ? -15.559 -14.371 13.891 1.00 96.69 216 MET A C 1
ATOM 1761 O O . MET A 1 216 ? -14.674 -14.943 13.269 1.00 96.69 216 MET A O 1
ATOM 1765 N N . ARG A 1 217 ? -16.406 -15.026 14.696 1.00 96.56 217 ARG A N 1
ATOM 1766 C CA . ARG A 1 217 ? -16.371 -16.492 14.842 1.00 96.56 217 ARG A CA 1
ATOM 1767 C C . ARG A 1 217 ? -16.678 -17.189 13.518 1.00 96.56 217 ARG A C 1
ATOM 1769 O O . ARG A 1 217 ? -15.941 -18.086 13.122 1.00 96.56 217 ARG A O 1
ATOM 1776 N N . ALA A 1 218 ? -17.726 -16.746 12.823 1.00 96.44 218 ALA A N 1
ATOM 1777 C CA . ALA A 1 218 ? -18.086 -17.282 11.512 1.00 96.44 218 ALA A CA 1
ATOM 1778 C C . ALA A 1 218 ? -16.975 -17.047 10.474 1.00 96.44 218 ALA A C 1
ATOM 1780 O O . ALA A 1 218 ? -16.642 -17.943 9.704 1.00 96.44 218 ALA A O 1
ATOM 1781 N N . TRP 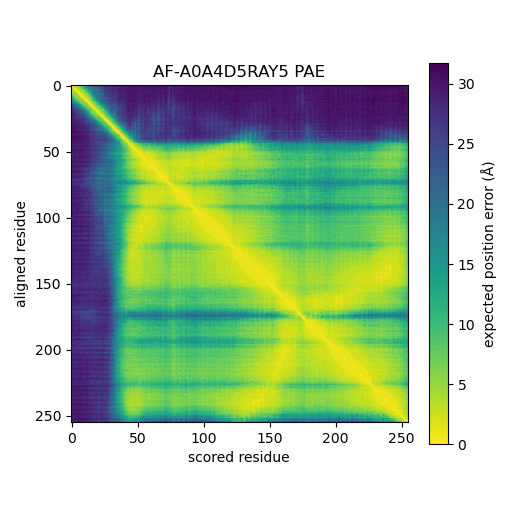A 1 219 ? -16.364 -15.860 10.492 1.00 96.38 219 TRP A N 1
ATOM 1782 C CA . TRP A 1 219 ? -15.252 -15.514 9.613 1.00 96.38 219 TRP A CA 1
ATOM 1783 C C . TRP A 1 219 ? -14.012 -16.371 9.870 1.00 96.38 219 TRP A C 1
ATOM 1785 O O . TRP A 1 219 ? -13.439 -16.888 8.918 1.00 96.38 219 TRP A O 1
ATOM 1795 N N . THR A 1 220 ? -13.620 -16.567 11.132 1.00 94.88 220 THR A N 1
ATOM 1796 C CA . THR A 1 220 ? -12.475 -17.419 11.483 1.00 94.88 220 THR A CA 1
ATOM 1797 C C . THR A 1 220 ? -12.697 -18.857 11.027 1.00 94.88 220 THR A C 1
ATOM 1799 O O . THR A 1 220 ? -11.811 -19.419 10.395 1.00 94.88 220 THR A O 1
ATOM 1802 N N . LYS A 1 221 ? -13.893 -19.416 11.252 1.00 95.25 221 LYS A N 1
ATOM 1803 C CA . LYS A 1 221 ? -14.231 -20.760 10.766 1.00 95.25 221 LYS A CA 1
ATOM 1804 C C . LYS A 1 221 ? -14.108 -20.855 9.240 1.00 95.25 221 LYS A C 1
ATOM 1806 O O . LYS A 1 221 ? -13.444 -21.744 8.728 1.00 95.25 221 LYS A O 1
ATOM 1811 N N . ARG A 1 222 ? -14.654 -19.875 8.510 1.00 95.38 222 ARG A N 1
ATOM 1812 C CA . ARG A 1 222 ? -14.528 -19.809 7.045 1.00 95.38 222 ARG A CA 1
ATOM 1813 C C . ARG A 1 222 ? -13.068 -19.764 6.581 1.00 95.38 222 ARG A C 1
ATOM 1815 O O . ARG A 1 222 ? -12.745 -20.348 5.555 1.00 95.38 222 ARG A O 1
ATOM 1822 N N . LEU A 1 223 ? -12.195 -19.056 7.299 1.00 95.12 223 LEU A N 1
ATOM 1823 C CA . LEU A 1 223 ? -10.769 -18.999 6.961 1.00 95.12 223 LEU A CA 1
ATOM 1824 C C . LEU A 1 223 ? -10.057 -20.338 7.146 1.00 95.12 223 LEU A C 1
ATOM 1826 O O . LEU A 1 223 ? -9.150 -20.641 6.371 1.00 95.12 223 LEU A O 1
ATOM 1830 N N . GLU A 1 224 ? -10.437 -21.090 8.178 1.00 93.31 224 GLU A N 1
ATOM 1831 C CA . GLU A 1 224 ? -9.936 -22.443 8.427 1.00 93.31 224 GLU A CA 1
ATOM 1832 C C . GLU A 1 224 ? -10.396 -23.383 7.309 1.00 93.31 224 GLU A C 1
ATOM 1834 O O . GLU A 1 224 ? -9.556 -24.020 6.680 1.00 93.31 224 GLU A O 1
ATOM 1839 N N . ASP A 1 225 ? -11.687 -23.356 6.966 1.00 93.31 225 ASP A N 1
ATOM 1840 C CA . ASP A 1 225 ? -12.263 -24.164 5.883 1.00 93.31 225 ASP A CA 1
ATOM 1841 C C . ASP A 1 225 ? -11.623 -23.853 4.510 1.00 93.31 225 ASP A C 1
ATOM 1843 O O . ASP A 1 225 ? -11.483 -24.732 3.663 1.00 93.31 225 ASP A O 1
ATOM 1847 N N . GLN A 1 226 ? -11.212 -22.600 4.279 1.00 92.81 226 GLN A N 1
ATOM 1848 C CA . GLN A 1 226 ? -10.561 -22.156 3.037 1.00 92.81 226 GLN A CA 1
ATOM 1849 C C . GLN A 1 226 ? -9.031 -22.316 3.039 1.00 92.81 226 GLN A C 1
ATOM 1851 O O . GLN A 1 226 ? -8.394 -21.982 2.039 1.00 92.81 226 GLN A O 1
ATOM 1856 N N . GLY A 1 227 ? -8.418 -22.759 4.143 1.00 91.19 227 GLY A N 1
ATOM 1857 C CA . GLY A 1 227 ? -6.959 -22.890 4.258 1.00 91.19 227 GLY A CA 1
ATOM 1858 C C . GLY A 1 227 ? -6.194 -21.562 4.143 1.00 91.19 227 GLY A C 1
ATOM 1859 O O . GLY A 1 227 ? -5.014 -21.538 3.811 1.00 91.19 227 GLY A O 1
ATOM 1860 N N . GLN A 1 228 ? -6.851 -20.425 4.388 1.00 90.75 228 GLN A N 1
ATOM 1861 C CA . GLN A 1 228 ? -6.256 -19.087 4.229 1.00 90.75 228 GLN A CA 1
ATOM 1862 C C . GLN A 1 228 ? -5.691 -18.515 5.533 1.00 90.75 228 GLN A C 1
ATOM 1864 O O . GLN A 1 228 ? -5.106 -17.427 5.535 1.00 90.75 228 GLN A O 1
ATOM 1869 N N . ARG A 1 229 ? -5.875 -19.235 6.644 1.00 91.94 229 ARG A N 1
ATOM 1870 C CA . ARG A 1 229 ? -5.366 -18.867 7.968 1.00 91.94 229 ARG A CA 1
ATOM 1871 C C . ARG A 1 229 ? -3.849 -18.681 7.956 1.00 91.94 229 ARG A C 1
ATOM 1873 O O . ARG A 1 229 ? -3.375 -17.653 8.434 1.00 91.94 229 ARG A O 1
ATOM 1880 N N . ASP A 1 230 ? -3.122 -19.617 7.356 1.00 92.88 230 ASP A N 1
ATOM 1881 C CA . ASP A 1 230 ? -1.657 -19.626 7.385 1.00 92.88 230 ASP A CA 1
ATOM 1882 C C . ASP A 1 230 ? -1.074 -18.442 6.608 1.00 92.88 230 ASP A C 1
ATOM 1884 O O . ASP A 1 230 ? -0.227 -17.727 7.127 1.00 92.88 230 ASP A O 1
ATOM 1888 N N . ILE A 1 231 ? -1.662 -18.097 5.456 1.00 93.00 231 ILE A N 1
ATOM 1889 C CA . ILE A 1 231 ? -1.280 -16.909 4.670 1.00 93.00 231 ILE A CA 1
ATOM 1890 C C . ILE A 1 231 ? -1.369 -15.624 5.513 1.00 93.00 231 ILE A C 1
ATOM 1892 O O . ILE A 1 231 ? -0.538 -14.721 5.390 1.00 93.00 231 ILE A O 1
ATOM 1896 N N . LEU A 1 232 ? -2.401 -15.496 6.356 1.00 94.00 232 LEU A N 1
ATOM 1897 C CA . LEU A 1 232 ? -2.549 -14.330 7.228 1.00 94.00 232 LEU A CA 1
ATOM 1898 C C . LEU A 1 232 ? -1.539 -14.329 8.375 1.00 94.00 232 LEU A C 1
ATOM 1900 O O . LEU A 1 232 ? -1.079 -13.250 8.755 1.00 94.00 232 LEU A O 1
ATOM 1904 N N . GLU A 1 233 ? -1.227 -15.493 8.941 1.00 94.56 233 GLU A N 1
ATOM 1905 C CA . GLU A 1 233 ? -0.211 -15.617 9.985 1.00 94.56 233 GLU A CA 1
ATOM 1906 C C . GLU A 1 233 ? 1.191 -15.344 9.439 1.00 94.56 233 GLU A C 1
ATOM 1908 O O . GLU A 1 233 ? 1.907 -14.548 10.043 1.00 94.56 233 GLU A O 1
ATOM 1913 N N . ASP A 1 234 ? 1.530 -15.840 8.250 1.00 95.88 234 ASP A N 1
ATOM 1914 C CA . ASP A 1 234 ? 2.795 -15.549 7.567 1.00 95.88 234 ASP A CA 1
ATOM 1915 C C . ASP A 1 234 ? 2.969 -14.041 7.348 1.00 95.88 234 ASP A C 1
ATOM 1917 O O . ASP A 1 234 ? 3.978 -13.453 7.733 1.00 95.88 234 ASP A O 1
ATOM 1921 N N . LEU A 1 235 ? 1.938 -13.355 6.840 1.00 96.19 235 LEU A N 1
ATOM 1922 C CA . LEU A 1 235 ? 1.979 -11.899 6.653 1.00 96.19 235 LEU A CA 1
ATOM 1923 C C . LEU A 1 235 ? 2.121 -11.127 7.976 1.00 96.19 235 LEU A C 1
ATOM 1925 O O . LEU A 1 235 ? 2.725 -10.048 8.011 1.00 96.19 235 LEU A O 1
ATOM 1929 N N . LYS A 1 236 ? 1.541 -11.628 9.075 1.00 96.44 236 LYS A N 1
ATOM 1930 C CA . LYS A 1 236 ? 1.722 -11.033 10.410 1.00 96.44 236 LYS A CA 1
ATOM 1931 C C . LYS A 1 236 ? 3.130 -11.292 10.938 1.00 96.44 236 LYS A C 1
ATOM 1933 O O . LYS A 1 236 ? 3.711 -10.389 11.549 1.00 96.44 236 LYS A O 1
ATOM 1938 N N . GLN A 1 237 ? 3.658 -12.487 10.704 1.00 96.62 237 GLN A N 1
ATOM 1939 C CA . GLN A 1 237 ? 4.982 -12.906 11.129 1.00 96.62 237 GLN A CA 1
ATOM 1940 C C . GLN A 1 237 ? 6.062 -12.113 10.382 1.00 96.62 237 GLN A C 1
ATOM 1942 O O . GLN A 1 237 ? 6.891 -11.490 11.038 1.00 96.62 237 GLN A O 1
ATOM 1947 N N . ASP A 1 238 ? 5.932 -11.933 9.066 1.00 96.25 238 ASP A N 1
ATOM 1948 C CA . ASP A 1 238 ? 6.765 -11.031 8.258 1.00 96.25 238 ASP A CA 1
ATOM 1949 C C . ASP A 1 238 ? 6.841 -9.619 8.863 1.00 96.25 238 ASP A C 1
ATOM 1951 O O . ASP A 1 238 ? 7.909 -9.020 9.009 1.00 96.25 238 ASP A O 1
ATOM 1955 N N . ILE A 1 239 ? 5.694 -9.054 9.261 1.00 97.31 239 ILE A N 1
ATOM 1956 C CA . ILE A 1 239 ? 5.636 -7.728 9.893 1.00 97.31 239 ILE A CA 1
ATOM 1957 C C . ILE A 1 239 ? 6.359 -7.725 11.246 1.00 97.31 239 ILE A C 1
ATOM 1959 O O . ILE A 1 239 ? 7.004 -6.728 11.595 1.00 97.31 239 ILE A O 1
ATOM 1963 N N . LYS A 1 240 ? 6.229 -8.800 12.028 1.00 97.19 240 LYS A N 1
ATOM 1964 C CA . LYS A 1 240 ? 6.897 -8.960 13.324 1.00 97.19 240 LYS A CA 1
ATOM 1965 C C . LYS A 1 240 ? 8.411 -9.068 13.147 1.00 97.19 240 LYS A C 1
ATOM 1967 O O . LYS A 1 240 ? 9.141 -8.378 13.859 1.00 97.19 240 LYS A O 1
ATOM 1972 N N . ASP A 1 241 ? 8.870 -9.824 12.160 1.00 96.19 241 ASP A N 1
ATOM 1973 C CA . ASP A 1 241 ? 10.289 -10.015 11.869 1.00 96.19 241 ASP A CA 1
ATOM 1974 C C . ASP A 1 241 ? 10.935 -8.737 11.336 1.00 96.19 241 ASP A C 1
ATOM 1976 O O . ASP A 1 241 ? 12.008 -8.349 11.799 1.00 96.19 241 ASP A O 1
ATOM 1980 N N . ILE A 1 242 ? 10.239 -7.981 10.477 1.00 95.44 242 ILE A N 1
ATOM 1981 C CA . ILE A 1 242 ? 10.709 -6.657 10.039 1.00 95.44 242 ILE A CA 1
ATOM 1982 C C . ILE A 1 242 ? 10.824 -5.690 11.229 1.00 95.44 242 ILE A C 1
ATOM 1984 O O . ILE A 1 242 ? 11.800 -4.944 11.319 1.00 95.44 242 ILE A O 1
ATOM 1988 N N . ARG A 1 243 ? 9.861 -5.697 12.165 1.00 94.38 243 ARG A N 1
ATOM 1989 C 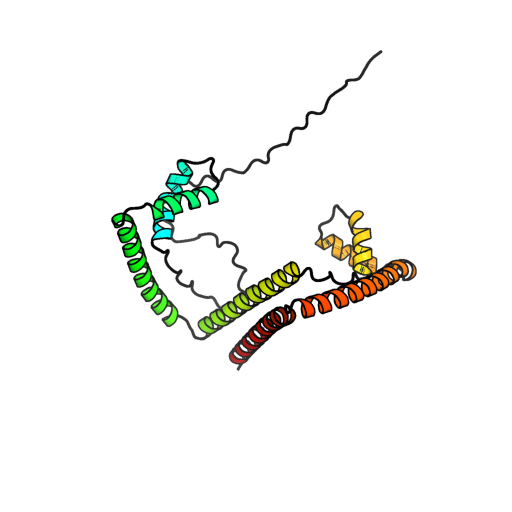CA . ARG A 1 243 ? 9.934 -4.870 13.387 1.00 94.38 243 ARG A CA 1
ATOM 1990 C C . ARG A 1 243 ? 11.107 -5.268 14.277 1.00 94.38 243 ARG A C 1
ATOM 1992 O O . ARG A 1 243 ? 11.795 -4.383 14.776 1.00 94.38 243 ARG A O 1
ATOM 1999 N N . LYS A 1 244 ? 11.342 -6.570 14.458 1.00 94.19 244 LYS A N 1
ATOM 2000 C CA . LYS A 1 244 ? 12.483 -7.086 15.221 1.00 94.19 244 LYS A CA 1
ATOM 2001 C C . LYS A 1 244 ? 13.805 -6.666 14.576 1.00 94.19 244 LYS A C 1
ATOM 2003 O O . LYS A 1 244 ? 14.684 -6.168 15.273 1.00 94.19 244 LYS A O 1
ATOM 2008 N N . GLY A 1 245 ? 13.911 -6.785 13.251 1.00 91.81 245 GLY A N 1
ATOM 2009 C CA . GLY A 1 245 ? 15.065 -6.311 12.487 1.00 91.81 245 GLY A CA 1
ATOM 2010 C C . GLY A 1 245 ? 15.305 -4.810 12.661 1.00 91.81 245 GLY A C 1
ATOM 2011 O O . GLY A 1 245 ? 16.434 -4.402 12.911 1.00 91.81 245 GLY A O 1
ATOM 2012 N N . LYS A 1 246 ? 14.243 -3.994 12.620 1.00 89.19 246 LYS A N 1
ATOM 2013 C CA . LYS A 1 246 ? 14.344 -2.546 12.853 1.00 89.19 246 LYS A CA 1
ATOM 2014 C C . LYS A 1 246 ? 14.837 -2.230 14.266 1.00 89.19 246 LYS A C 1
ATOM 2016 O O . LYS A 1 246 ? 15.809 -1.503 14.418 1.00 89.19 246 LYS A O 1
ATOM 2021 N N . HIS A 1 247 ? 14.227 -2.836 15.281 1.00 87.25 247 HIS A N 1
ATOM 2022 C CA . HIS A 1 247 ? 14.630 -2.650 16.674 1.00 87.25 247 HIS A CA 1
ATOM 2023 C C . HIS A 1 247 ? 16.093 -3.059 16.913 1.00 87.25 247 HIS A C 1
ATOM 2025 O O . HIS A 1 247 ? 16.817 -2.376 17.631 1.00 87.25 247 HIS A O 1
ATOM 2031 N N . SER A 1 248 ? 16.548 -4.152 16.290 1.00 87.94 248 SER A N 1
ATOM 2032 C CA . SER A 1 248 ? 17.943 -4.597 16.370 1.00 87.94 248 SER A CA 1
ATOM 2033 C C . SER A 1 248 ? 18.919 -3.600 15.742 1.00 87.94 248 SER A C 1
ATOM 2035 O O . SER A 1 248 ? 20.002 -3.408 16.288 1.00 87.94 248 SER A O 1
ATOM 2037 N N . LEU A 1 249 ? 18.557 -2.970 14.617 1.00 82.94 249 LEU A N 1
ATOM 2038 C CA . LEU A 1 249 ? 19.377 -1.921 14.005 1.00 82.94 249 LEU A CA 1
ATOM 2039 C C . LEU A 1 249 ? 19.426 -0.667 14.885 1.00 82.94 249 LEU A C 1
ATOM 2041 O O . LEU A 1 249 ? 20.506 -0.147 15.122 1.00 82.94 249 LEU A O 1
ATOM 2045 N N . GLU A 1 250 ? 18.290 -0.231 15.435 1.00 79.06 250 GLU A N 1
ATOM 2046 C CA . GLU A 1 250 ? 18.231 0.932 16.336 1.00 79.06 250 GLU A CA 1
ATOM 2047 C C . GLU A 1 250 ? 19.081 0.748 17.603 1.00 79.06 250 GLU A C 1
ATOM 2049 O O . GLU A 1 250 ? 19.671 1.709 18.091 1.00 79.06 250 GLU A O 1
ATOM 2054 N N . HIS A 1 251 ? 19.151 -0.474 18.143 1.00 75.62 251 HIS A N 1
ATOM 2055 C CA . HIS A 1 251 ? 19.984 -0.770 19.313 1.00 75.62 251 HIS A CA 1
ATOM 2056 C C . HIS A 1 251 ? 21.472 -0.709 18.981 1.00 75.62 251 HIS A C 1
ATOM 2058 O O . HIS A 1 251 ? 22.228 -0.133 19.753 1.00 75.62 251 HIS A O 1
ATOM 2064 N N . LYS A 1 252 ? 21.872 -1.219 17.810 1.00 74.88 252 LYS A N 1
ATOM 2065 C CA . LYS A 1 252 ? 23.261 -1.166 17.340 1.00 74.88 252 LYS A CA 1
ATOM 2066 C C . LYS A 1 252 ? 23.764 0.267 17.118 1.00 74.88 252 LYS A C 1
ATOM 2068 O O . LYS A 1 252 ? 24.950 0.508 17.242 1.00 74.88 252 LYS A O 1
ATOM 2073 N N . VAL A 1 253 ? 22.867 1.203 16.805 1.00 65.56 253 VAL A N 1
ATOM 2074 C CA . VAL A 1 253 ? 23.201 2.628 16.620 1.00 65.56 253 VAL A CA 1
ATOM 2075 C C . VAL A 1 253 ? 23.438 3.351 17.955 1.00 65.56 253 VAL A C 1
ATOM 2077 O O . VAL A 1 253 ? 24.102 4.383 17.983 1.00 65.56 253 VAL A O 1
ATOM 2080 N N . LYS A 1 254 ? 22.873 2.850 19.061 1.00 62.88 254 LYS A N 1
ATOM 2081 C CA . LYS A 1 254 ? 22.959 3.492 20.387 1.00 62.88 254 LYS A CA 1
ATOM 2082 C C . LYS A 1 254 ? 24.109 2.977 21.259 1.00 62.88 254 LYS A C 1
ATOM 2084 O O . LYS A 1 254 ? 24.412 3.625 22.257 1.00 62.88 254 LYS A O 1
ATOM 2089 N N . THR A 1 255 ? 24.673 1.821 20.922 1.00 52.06 255 THR A N 1
ATOM 2090 C CA . THR A 1 255 ? 25.840 1.199 21.573 1.00 52.06 255 THR A CA 1
ATOM 2091 C C . THR A 1 255 ? 27.111 1.535 20.821 1.00 52.06 255 THR A C 1
ATOM 2093 O O . THR A 1 255 ? 28.092 1.923 21.482 1.00 52.06 255 THR A O 1
#

Mean predicted aligned error: 12.32 Å

Sequence (255 aa):
TFRSEQTARLFRRGTNPFTVITCSVNDSAHENARPFATQKVRSDIALPSAPKRPPSGYILFLNDTRKTVMKQNPALKPTEVVKTLAEKWNMADEITKKKYETLSRERMEAFAKEKEAYTSRLTPQQKEALAELSLDKKLRVSKKKLHEKLKELDRPKGARTAFVLFSSAMRKQLQDKTPKEMMIHLATLWKQLPEDKKQPYLKQAEGDRQRYNREMRAWTKRLEDQGQRDILEDLKQDIKDIRKGKHSLEHKVKT

Solvent-accessible surface area (backbone atoms only — not comparable to full-atom values): 15386 Å² total; per-residue (Å²): 139,82,88,79,84,91,77,85,82,77,88,74,85,80,77,80,85,77,81,81,80,82,77,81,86,78,88,88,72,101,69,81,79,79,73,76,85,68,73,83,72,93,57,98,66,89,70,80,87,73,82,71,85,62,62,50,27,68,53,48,52,45,66,68,47,46,63,57,53,43,68,76,36,72,87,56,54,73,70,56,55,52,50,57,50,51,52,50,56,71,72,47,53,68,68,61,52,51,53,30,42,50,56,24,48,53,44,44,54,53,42,50,55,51,46,51,54,50,62,70,70,51,49,72,69,53,52,50,52,52,49,52,52,49,46,53,51,50,43,52,53,42,53,48,52,45,51,52,50,44,55,76,64,64,57,71,70,78,54,50,47,32,65,55,52,51,46,59,65,51,48,74,79,48,75,89,52,56,75,66,59,43,51,55,52,46,54,51,50,60,71,71,49,54,66,80,77,43,47,65,35,46,54,52,21,50,56,34,39,53,50,33,54,52,49,44,53,56,49,52,52,52,29,56,78,66,65,48,50,60,64,54,50,50,46,52,47,53,46,50,52,46,50,52,52,48,54,54,51,58,51,63,75,76,108

Nearest PDB structures (foldseek):
  3tq6-assembly1_A  TM=8.466E-01  e=1.856E-07  Homo sapiens
  6erq-assembly2_G  TM=6.737E-01  e=2.056E-07  Homo sapiens
  2co9-assembly1_A  TM=7.543E-01  e=1.574E-02  Mus musculus
  2e6o-assembly1_A  TM=7.989E-01  e=2.159E-01  Homo sapiens
  7m5w-assembly1_A  TM=4.666E-01  e=1.052E-01  Homo sapiens

Foldseek 3Di:
DDDDDDDDDDDDPDDDDDDDDDDDDDDDDPDDPPPPCPPPDPDPDDADDADDQDDALLVVQCVVCLVVQCVVCVPDDSVVSVVVSVVVVVVDDPVSSVVSRVVNVVSNVVSVVVNVVSVVPDDPVNVLSVVLVVLVVQLVVLVVVLVVVCVVLVQDDDQQALLNVQLVVCCVVVVPDDPVVSVVVSVVCVVVDDVVVSVVSRVVSVVSNVVNVVSNVVSVVVCVVVVVVVVSVVSVVSSVVSVVVSVVSVVVVVD

Secondary structure (DSSP, 8-state):
-------------PPP--------------S------------SSPPPPPPPPPPPHHHHHHHHHHHHHHHH-TTS-HHHHHHHHHHHHHHS-HHHHHHHHHHHHHHHHHHHHHHHHHHHH--HHHHHHHHHHHHHHHHHHHHHHHHHHHHHTTPPPPPPPHHHHHHHHHHTT-TTS-HHHHHHHHHHHHHHS-HHHHHHHHHHHHHHHHHHHHHHHHHHHHHHHTT-HHHHHHHHHHHHHHHHHHHHHHHHHH-